Protein AF-A0A0H2TKP1-F1 (afdb_monomer)

Foldseek 3Di:
DDDDDDDDDDDDDPDPPPDDPFPQQLCVLLVHDLPDDLVRLVVSLVVLCVVLPCVVCVPPVPVSVVSNVSNVVSSVQCNDPVSSVVCVVCVCVSGVPPCPPDDDDDDDDDPDDLPPCDPVNVVVLVVLPDPPAACFCPCSHDQNSQQVVVVSVLVNLQVQCVVVVHDRDDAATCDGPPDDCVPGVVSNCVDPVPDDRPHDPVRVCPPPPVVD

Sequence (212 aa):
MGAEQSSSRSNGAAGKNAAAPRKTCYYEVMGLDRSATDDEIRKA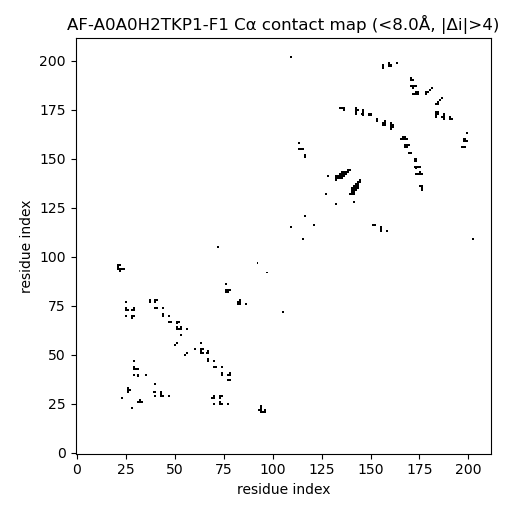YKRKALELHPDRNINDVENSTRKFAEVQTAYEILSDPQERAWYDSHREAILSGDDGGGGGGGGGGAPSNMNITTADEVYALMGRFSSAVRFDDSPNGFFATLDVFFGKLAAEETAACEWDALEPVSYPPFGSSTDDYDAVARPFYNAWSAFSTRKSFSWCDRYRLSDA

Solvent-accessible surface area (backbone atoms only — not comparable to full-atom values): 13352 Å² total; per-residue (Å²): 137,82,89,85,89,88,81,85,84,76,85,79,80,87,75,79,77,80,71,70,94,50,61,80,52,50,44,63,70,59,70,48,62,91,86,57,47,70,67,54,52,55,51,40,50,56,52,50,52,66,69,38,31,56,90,76,31,76,93,44,44,68,65,25,49,55,54,42,52,53,42,48,56,31,45,60,40,60,69,37,75,68,48,32,54,51,46,71,72,45,41,65,57,68,38,65,66,70,76,79,78,84,87,80,84,88,81,82,93,70,88,76,92,62,85,69,87,45,72,64,56,52,51,52,52,58,63,58,68,42,97,82,52,48,91,34,65,45,90,79,10,50,31,38,47,47,25,55,50,54,47,51,52,44,52,46,46,35,54,33,16,62,73,71,73,43,83,69,71,88,69,69,61,63,57,53,80,84,58,52,55,80,80,39,44,46,58,24,50,64,56,58,74,70,62,71,87,72,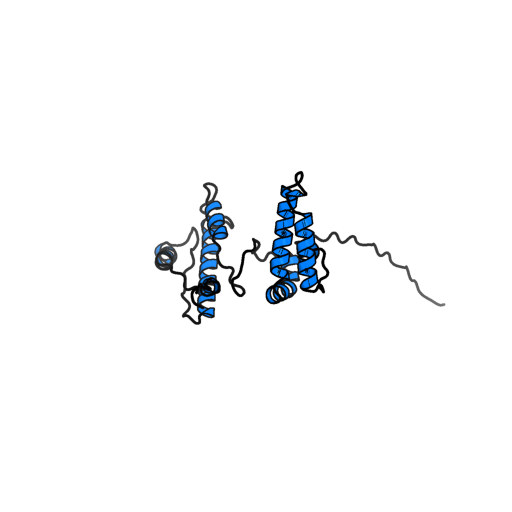60,78,65,64,76,72,56,78,73,60,72,86,84,112

InterPro domains:
  IPR001623 DnaJ domain [PF00226] (26-88)
  IPR001623 DnaJ domain [PR00625] (27-45)
  IPR001623 DnaJ domain [PR00625] (45-60)
  IPR001623 DnaJ domain [PR00625] (63-83)
  IPR001623 DnaJ domain [PR00625] (83-102)
  IPR001623 DnaJ domain [PS50076] (25-91)
  IPR001623 DnaJ domain [SM00271] (24-83)
  IPR001623 DnaJ domain [cd06257] (25-80)
  IPR018253 DnaJ domain, conserved site [PS00636] (68-87)
  IPR036869 Chaperone J-domain superfamily [G3DSA:1.10.287.110] (22-154)
  IPR036869 Chaperone J-domain superfamily [SSF46565] (23-107)
  IPR051964 Multifunctional chaperone and stress response protein [PTHR44029] (23-212)

Organism: Magnaporthiopsis poae (strain ATCC 64411 / 73-15) (NCBI:txid644358)

Nearest PDB structures (foldseek):
  2dn9-assembly1_A  TM=8.741E-01  e=2.258E-04  Homo sapiens
  2dmx-assembly1_A  TM=6.967E-01  e=1.915E-05  Homo sapiens
  2ej7-assembly1_A  TM=7.978E-01  e=1.321E-04 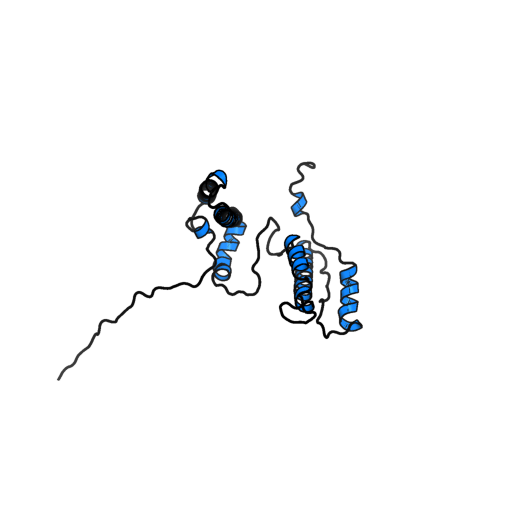 Homo sapiens
  2lgw-assembly1_A  TM=7.859E-01  e=6.963E-04  Homo sapiens
  6u3s-assembly1_A  TM=5.561E-01  e=1.470E-04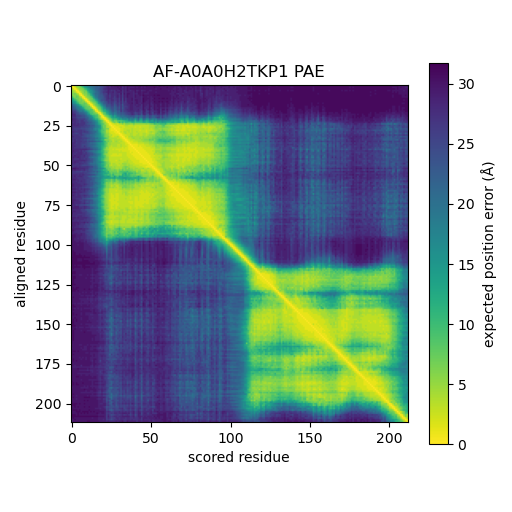  Homo sapiens

pLDDT: mean 70.57, std 17.05, range [29.73, 88.12]

Secondary structure (DSSP, 8-state):
-------PPPP----------PPPPHHHHHT--TT--HHHHHHHHHHHHHHS-TTT-TT-HHHHHHHHHHHHHHHHHHHSHHHHHHHHHHHHHHHHT---S---------SSS-----HHHHHHHHHH-STT--SSSSTTSHHHHHHHHHHHHHHHHHHHHHHTTPPPPPPPP---TTS-IIIIIHHHHHHHTT-------GGGGGG-GGG-

Radius of gyration: 25.39 Å; Cα contacts (8 Å, |Δi|>4): 156; chains: 1; bounding box: 83×54×83 Å

Structure (mmCIF, N/CA/C/O backbone):
data_AF-A0A0H2TKP1-F1
#
_entry.id   AF-A0A0H2TKP1-F1
#
loop_
_atom_site.group_PDB
_atom_site.id
_atom_site.type_symbol
_atom_site.label_atom_id
_atom_site.label_alt_id
_atom_site.label_comp_id
_atom_site.label_asym_id
_atom_site.label_entity_id
_atom_site.label_seq_id
_atom_site.pdbx_PDB_ins_code
_atom_site.Cartn_x
_atom_site.Cartn_y
_atom_site.Cartn_z
_atom_site.occupancy
_atom_site.B_iso_or_equiv
_atom_site.auth_seq_id
_atom_site.auth_comp_id
_atom_site.auth_asym_id
_atom_site.auth_atom_id
_atom_site.pdbx_PDB_model_num
ATOM 1 N N . MET A 1 1 ? 53.494 -26.112 54.913 1.00 38.50 1 MET A N 1
ATOM 2 C CA . MET A 1 1 ? 52.418 -27.084 54.616 1.00 38.50 1 MET A CA 1
ATOM 3 C C . MET A 1 1 ? 51.083 -26.346 54.698 1.00 38.50 1 MET A C 1
ATOM 5 O O . MET A 1 1 ? 50.906 -25.666 55.696 1.00 38.50 1 MET A O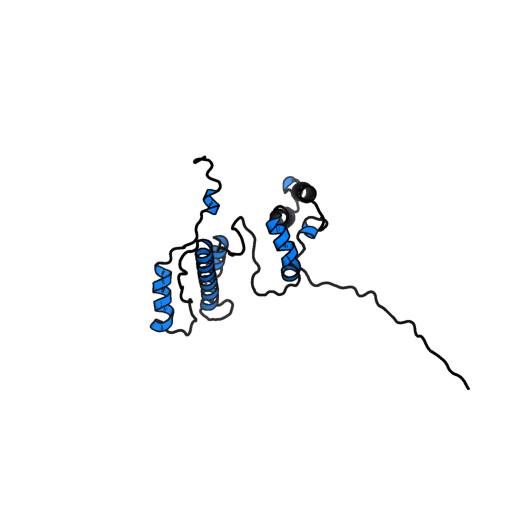 1
ATOM 9 N N . GLY A 1 2 ? 50.220 -26.472 53.672 1.00 39.72 2 GLY A N 1
ATOM 10 C CA . GLY A 1 2 ? 48.816 -25.988 53.587 1.00 39.72 2 GLY A CA 1
ATOM 11 C C . GLY A 1 2 ? 48.672 -24.489 53.260 1.00 39.72 2 GLY A C 1
ATOM 12 O O . GLY A 1 2 ? 49.096 -23.687 54.077 1.00 39.72 2 GLY A O 1
ATOM 13 N N . ALA A 1 3 ? 48.287 -24.011 52.061 1.00 40.91 3 ALA A N 1
ATOM 14 C CA . ALA A 1 3 ? 47.004 -24.154 51.333 1.00 40.91 3 ALA A CA 1
ATOM 15 C C . ALA A 1 3 ? 45.847 -23.522 52.168 1.00 40.91 3 ALA A C 1
ATOM 17 O O . ALA A 1 3 ? 45.739 -23.847 53.339 1.00 40.91 3 ALA A O 1
ATOM 18 N N . GLU A 1 4 ? 45.003 -22.572 51.730 1.00 35.59 4 GLU A N 1
ATOM 19 C CA . GLU A 1 4 ? 44.242 -22.468 50.477 1.00 35.59 4 GLU A CA 1
ATOM 20 C C . GLU A 1 4 ? 43.527 -21.090 50.307 1.00 35.59 4 GLU A C 1
ATOM 22 O O . GLU A 1 4 ? 43.113 -20.474 51.284 1.00 35.59 4 GLU A O 1
ATOM 27 N N . GLN A 1 5 ? 43.316 -20.708 49.035 1.00 39.16 5 GLN A N 1
ATOM 28 C CA . GLN A 1 5 ? 42.149 -20.019 48.433 1.00 39.16 5 GLN A CA 1
ATOM 29 C C . GLN A 1 5 ? 41.931 -18.483 48.521 1.00 39.16 5 GLN A C 1
ATOM 31 O O . GLN A 1 5 ? 41.657 -17.875 49.551 1.00 39.16 5 GLN A O 1
ATOM 36 N N . SER A 1 6 ? 41.962 -17.888 47.321 1.00 41.28 6 SER A N 1
ATOM 37 C CA . SER A 1 6 ? 41.548 -16.540 46.923 1.00 41.28 6 SER A CA 1
ATOM 38 C C . SER A 1 6 ? 40.034 -16.433 46.694 1.00 41.28 6 SER A C 1
ATOM 40 O O . SER A 1 6 ? 39.432 -17.352 46.152 1.00 41.28 6 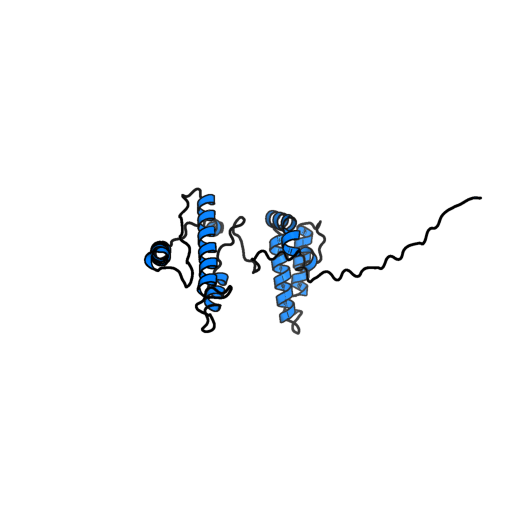SER A O 1
ATOM 42 N N . SER A 1 7 ? 39.450 -15.252 46.923 1.00 43.38 7 SER A N 1
ATOM 43 C CA . SER A 1 7 ? 38.305 -14.789 46.123 1.00 43.38 7 SER A CA 1
ATOM 44 C C . SER A 1 7 ? 38.233 -13.260 46.100 1.00 43.38 7 SER A C 1
ATOM 46 O O . SER A 1 7 ? 37.678 -12.615 46.991 1.00 43.38 7 SER A O 1
ATOM 48 N N . SER A 1 8 ? 38.809 -12.688 45.045 1.00 34.19 8 SER A N 1
ATOM 49 C CA . SER A 1 8 ? 38.541 -11.342 44.545 1.00 34.19 8 SER A CA 1
ATOM 50 C C . SER A 1 8 ? 37.058 -11.207 44.192 1.00 34.19 8 SER A C 1
ATOM 52 O O . SER A 1 8 ? 36.570 -11.917 43.311 1.00 34.19 8 SER A O 1
ATOM 54 N N . ARG A 1 9 ? 36.327 -10.300 44.848 1.00 32.81 9 ARG A N 1
ATOM 55 C CA . ARG A 1 9 ? 34.965 -9.947 44.429 1.00 32.81 9 ARG A CA 1
ATOM 56 C C . ARG A 1 9 ? 35.027 -9.001 43.236 1.00 32.81 9 ARG A C 1
ATOM 58 O O . ARG A 1 9 ? 35.614 -7.926 43.300 1.00 32.81 9 ARG A O 1
ATOM 65 N N . SER A 1 10 ? 34.445 -9.481 42.147 1.00 35.25 10 SER A N 1
ATOM 66 C CA . SER A 1 10 ? 34.398 -8.887 40.823 1.00 35.25 10 SER A CA 1
ATOM 67 C C . SER A 1 10 ? 33.617 -7.578 40.774 1.00 35.25 10 SER A C 1
ATOM 69 O O . SER A 1 10 ? 32.510 -7.457 41.298 1.00 35.25 10 SER A O 1
ATOM 71 N N . ASN A 1 11 ? 34.209 -6.651 40.032 1.00 34.56 11 ASN A N 1
ATOM 72 C CA . ASN A 1 11 ? 33.602 -5.510 39.371 1.00 34.56 11 ASN A CA 1
ATOM 73 C C . ASN A 1 11 ? 32.395 -5.941 38.506 1.00 34.56 11 ASN A C 1
ATOM 75 O O . ASN A 1 11 ? 32.447 -6.985 37.858 1.00 34.56 11 ASN A O 1
ATOM 79 N N . GLY A 1 12 ? 31.338 -5.131 38.459 1.00 29.73 12 GLY A N 1
ATOM 80 C CA . GLY A 1 12 ? 30.137 -5.406 37.666 1.00 29.73 12 GLY A CA 1
ATOM 81 C C . GLY A 1 12 ? 29.362 -4.125 37.403 1.00 29.73 12 GLY A C 1
ATOM 82 O O . GLY A 1 12 ? 28.375 -3.835 38.069 1.00 29.73 12 GLY A O 1
ATOM 83 N N . ALA A 1 13 ? 29.891 -3.331 36.477 1.00 34.75 13 ALA A N 1
ATOM 84 C CA . ALA A 1 13 ? 29.370 -2.051 36.035 1.00 34.75 13 ALA A CA 1
ATOM 85 C C . ALA A 1 13 ? 27.883 -2.118 35.649 1.00 34.75 13 ALA A C 1
ATOM 87 O O . ALA A 1 13 ? 27.463 -2.974 34.870 1.00 34.75 13 ALA A O 1
ATOM 88 N N . ALA A 1 14 ? 27.111 -1.148 36.145 1.00 35.16 14 ALA A N 1
ATOM 89 C CA . ALA A 1 14 ? 25.798 -0.798 35.627 1.00 35.16 14 ALA A CA 1
ATOM 90 C C . ALA A 1 14 ? 25.955 -0.307 34.177 1.00 35.16 14 ALA A C 1
ATOM 92 O O . ALA A 1 14 ? 26.187 0.874 33.907 1.00 35.16 14 ALA A O 1
ATOM 93 N N . GLY A 1 15 ? 25.890 -1.257 33.246 1.00 32.22 15 GLY A N 1
ATOM 94 C CA . GLY A 1 15 ? 25.833 -1.015 31.816 1.00 32.22 15 GLY A CA 1
ATOM 95 C C . GLY A 1 15 ? 24.538 -0.295 31.474 1.00 32.22 15 GLY A C 1
ATOM 96 O O . GLY A 1 15 ? 23.466 -0.892 31.424 1.00 32.22 15 GLY A O 1
ATOM 97 N N . LYS A 1 16 ? 24.663 1.00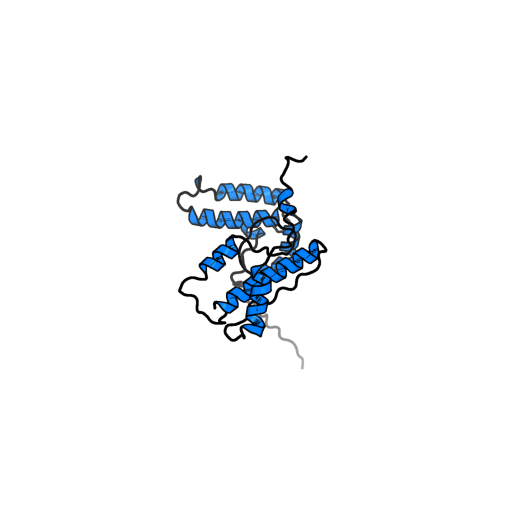9 31.239 1.00 38.94 16 LYS A N 1
ATOM 98 C CA . LYS A 1 16 ? 23.715 1.818 30.478 1.00 38.94 16 LYS A CA 1
ATOM 99 C C . LYS A 1 16 ? 23.539 1.158 29.108 1.00 38.94 16 LYS A C 1
ATOM 101 O O . LYS A 1 16 ? 24.350 1.382 28.215 1.00 38.94 16 LYS A O 1
ATOM 106 N N . ASN A 1 17 ? 22.500 0.347 28.936 1.00 35.72 17 ASN A N 1
ATOM 107 C CA . ASN A 1 17 ? 22.053 -0.041 27.605 1.00 35.72 17 ASN A CA 1
ATOM 108 C C . ASN A 1 17 ? 21.338 1.164 26.995 1.00 35.72 17 ASN A C 1
ATOM 110 O O . ASN A 1 17 ? 20.131 1.337 27.139 1.00 35.72 17 ASN A O 1
ATOM 114 N N . ALA A 1 18 ? 22.122 2.014 26.334 1.00 40.78 18 ALA A N 1
ATOM 115 C CA . ALA A 1 18 ? 21.629 2.850 25.255 1.00 40.78 18 ALA A CA 1
ATOM 116 C C . ALA A 1 18 ? 21.149 1.901 24.148 1.00 40.78 18 ALA A C 1
ATOM 118 O O . ALA A 1 18 ? 21.921 1.476 23.291 1.00 40.78 18 ALA A O 1
ATOM 119 N N . ALA A 1 19 ? 19.887 1.481 24.237 1.00 38.31 19 ALA A N 1
ATOM 120 C CA . ALA A 1 19 ? 19.228 0.795 23.146 1.00 38.31 19 ALA A CA 1
ATOM 121 C C . ALA A 1 19 ? 19.133 1.785 21.979 1.00 38.31 19 ALA A C 1
ATOM 123 O O . ALA A 1 19 ? 18.705 2.925 22.163 1.00 38.31 19 ALA A O 1
ATOM 124 N N . ALA A 1 20 ? 19.577 1.342 20.802 1.00 42.28 20 ALA A N 1
ATOM 125 C CA . ALA A 1 20 ? 19.349 1.982 19.509 1.00 42.28 20 ALA A CA 1
ATOM 126 C C . ALA A 1 20 ? 17.900 2.501 19.387 1.00 42.28 20 ALA A C 1
ATOM 128 O O . ALA A 1 20 ? 17.038 1.982 20.101 1.00 42.28 20 ALA A O 1
ATOM 129 N N . PRO A 1 21 ? 17.593 3.479 18.510 1.00 41.69 21 PRO A N 1
ATOM 130 C CA . PRO A 1 21 ? 16.222 3.942 18.299 1.00 41.69 21 PRO A CA 1
ATOM 131 C C . PRO A 1 21 ? 15.368 2.792 17.747 1.00 41.69 21 PRO A C 1
ATOM 133 O O . PRO A 1 21 ? 15.218 2.615 16.542 1.00 41.69 21 PRO A O 1
ATOM 136 N N . ARG A 1 22 ? 14.845 1.964 18.649 1.00 53.09 22 ARG A N 1
ATOM 137 C CA . ARG A 1 22 ? 13.837 0.958 18.359 1.00 53.09 22 ARG A CA 1
ATOM 138 C C . ARG A 1 22 ? 12.574 1.737 18.041 1.00 53.09 22 ARG A C 1
ATOM 140 O O . ARG A 1 22 ? 12.235 2.668 18.773 1.00 53.09 22 ARG A O 1
ATOM 147 N N . LYS A 1 23 ? 11.917 1.393 16.933 1.00 59.94 23 LYS A N 1
ATOM 148 C CA . LYS A 1 23 ? 10.597 1.939 16.589 1.00 59.94 23 LYS A CA 1
ATOM 149 C C . LYS A 1 23 ? 9.716 1.840 17.846 1.00 59.94 23 LYS A C 1
ATOM 151 O O . LYS A 1 23 ? 9.702 0.798 18.484 1.00 59.94 23 LYS A O 1
ATOM 156 N N . THR A 1 24 ? 9.080 2.923 18.278 1.00 67.69 24 THR A N 1
ATOM 157 C CA . THR A 1 24 ? 8.357 2.951 19.563 1.00 67.69 24 THR A CA 1
ATOM 158 C C . THR A 1 24 ? 7.253 1.888 19.573 1.00 67.69 24 THR A C 1
ATOM 160 O O . THR A 1 24 ? 6.510 1.777 18.597 1.00 67.69 24 THR A O 1
ATOM 163 N N . CYS A 1 25 ? 7.124 1.091 20.641 1.00 79.94 25 CYS A N 1
ATOM 164 C CA . CYS A 1 25 ? 6.068 0.072 20.704 1.00 79.94 25 CYS A CA 1
ATOM 165 C C . CYS A 1 25 ? 4.681 0.745 20.751 1.00 79.94 25 CYS A C 1
ATOM 167 O O . CYS A 1 25 ? 4.515 1.737 21.459 1.00 79.94 25 CYS A O 1
ATOM 169 N N . TYR A 1 26 ? 3.648 0.188 20.108 1.00 83.06 26 TYR A N 1
ATOM 170 C CA . TYR A 1 26 ? 2.298 0.785 20.125 1.00 83.06 26 TYR A CA 1
ATOM 171 C C . TYR A 1 26 ? 1.701 0.878 21.539 1.00 83.06 26 TYR A C 1
ATOM 173 O O . TYR A 1 26 ? 1.055 1.869 21.882 1.00 83.06 26 TYR A O 1
ATOM 181 N N . TYR A 1 27 ? 2.005 -0.094 22.403 1.00 84.19 27 TYR A N 1
ATOM 182 C CA . TYR A 1 27 ? 1.652 -0.039 23.825 1.00 84.19 27 TYR A CA 1
ATOM 183 C C . TYR A 1 27 ? 2.356 1.114 24.562 1.00 84.19 27 TYR A C 1
ATOM 185 O O . TYR A 1 27 ? 1.749 1.766 25.407 1.00 84.19 27 TYR A O 1
ATOM 193 N N . GLU A 1 28 ? 3.607 1.427 24.208 1.00 84.06 28 GLU A N 1
ATOM 194 C CA . GLU A 1 28 ? 4.359 2.547 24.794 1.00 84.06 28 GLU A CA 1
ATOM 195 C C . GLU A 1 28 ? 3.818 3.898 24.311 1.00 84.06 28 GLU A C 1
ATOM 197 O O . GLU A 1 28 ? 3.673 4.817 25.116 1.00 84.06 28 GLU A O 1
ATOM 202 N N . VAL A 1 29 ? 3.435 4.000 23.031 1.00 85.12 29 VAL A N 1
ATOM 203 C CA . VAL A 1 29 ? 2.780 5.193 22.460 1.00 85.12 29 VAL A CA 1
ATOM 204 C C . VAL A 1 29 ? 1.461 5.491 23.185 1.00 85.12 29 VAL A C 1
ATOM 206 O O . VAL A 1 29 ? 1.181 6.642 23.531 1.00 85.12 29 VAL A O 1
ATOM 209 N N . MET A 1 30 ? 0.668 4.456 23.483 1.00 83.00 30 MET A N 1
ATOM 210 C CA . MET A 1 30 ? -0.576 4.606 24.248 1.00 83.00 30 MET A CA 1
ATOM 211 C C . MET A 1 30 ? -0.376 4.694 25.770 1.00 83.00 30 MET A C 1
ATOM 213 O O . MET A 1 30 ? -1.296 5.106 26.483 1.00 83.00 30 MET A O 1
ATOM 217 N N . GLY A 1 31 ? 0.817 4.376 26.279 1.00 81.75 31 GLY A N 1
ATOM 218 C CA . GLY A 1 31 ? 1.120 4.349 27.711 1.00 81.75 31 GLY A CA 1
ATOM 219 C C . GLY A 1 31 ? 0.362 3.250 28.461 1.00 81.75 31 GLY A C 1
ATOM 220 O O . GLY A 1 31 ? -0.129 3.488 29.566 1.00 81.75 31 GLY A O 1
ATOM 221 N N . LEU A 1 32 ? 0.216 2.084 27.834 1.00 85.25 32 LEU A N 1
ATOM 222 C CA . LEU A 1 32 ? -0.494 0.920 28.354 1.00 85.25 32 LEU A CA 1
ATOM 223 C C . LEU A 1 32 ? 0.449 -0.262 28.561 1.00 85.25 32 LEU A C 1
ATOM 225 O O . LEU A 1 32 ? 1.486 -0.375 27.909 1.00 85.25 32 LEU A O 1
ATOM 229 N N . ASP A 1 33 ? 0.055 -1.159 29.462 1.00 83.38 33 ASP A N 1
ATOM 230 C CA . ASP A 1 33 ? 0.716 -2.451 29.602 1.00 83.38 33 ASP A CA 1
ATOM 231 C C . ASP A 1 33 ? 0.275 -3.409 28.483 1.00 83.38 33 ASP A C 1
ATOM 233 O O . ASP A 1 33 ? -0.805 -3.275 27.908 1.00 83.38 33 ASP A O 1
ATOM 237 N N . ARG A 1 34 ? 1.102 -4.411 28.184 1.00 77.62 34 ARG A N 1
ATOM 238 C CA . ARG A 1 34 ? 0.813 -5.433 27.163 1.00 77.62 34 ARG A CA 1
ATOM 239 C C . ARG A 1 34 ? -0.407 -6.278 27.517 1.00 77.62 34 ARG A C 1
ATOM 241 O O . ARG A 1 34 ? -1.090 -6.778 26.630 1.00 77.62 34 ARG A O 1
ATOM 248 N N . SER A 1 35 ? -0.676 -6.422 28.812 1.00 79.62 35 SER A N 1
ATOM 249 C CA . SER A 1 35 ? -1.848 -7.117 29.345 1.00 79.62 35 SER A CA 1
ATOM 250 C C . SER A 1 35 ? -3.121 -6.262 29.358 1.00 79.62 35 SER A C 1
ATOM 252 O O . SER A 1 35 ? -4.149 -6.731 29.840 1.00 79.62 35 SER A O 1
ATOM 254 N N . ALA A 1 36 ? -3.080 -5.033 28.821 1.00 83.31 36 ALA A N 1
ATOM 255 C CA . ALA A 1 36 ? -4.232 -4.141 28.813 1.00 83.31 36 ALA A CA 1
ATOM 256 C C . ALA A 1 36 ? -5.429 -4.758 28.079 1.00 83.31 36 ALA A C 1
ATOM 258 O O . ALA A 1 36 ? -5.306 -5.353 27.003 1.00 83.31 36 ALA A O 1
ATOM 259 N N . THR A 1 37 ? -6.599 -4.587 28.674 1.00 86.81 37 THR A N 1
ATOM 260 C CA . THR A 1 37 ? -7.885 -5.010 28.113 1.00 86.81 37 THR A CA 1
ATOM 261 C C . THR A 1 37 ? -8.363 -4.039 27.029 1.00 86.81 37 THR A C 1
ATOM 263 O O . THR A 1 37 ? -7.947 -2.878 26.988 1.00 86.81 37 THR A O 1
ATOM 266 N N . ASP A 1 38 ? -9.273 -4.476 26.156 1.00 83.62 38 ASP A N 1
ATOM 267 C CA . ASP A 1 38 ? -9.808 -3.634 25.072 1.00 83.62 38 ASP A CA 1
ATOM 268 C C . ASP A 1 38 ? -10.486 -2.354 25.595 1.00 83.62 38 ASP A C 1
ATOM 270 O O . ASP A 1 38 ? -10.406 -1.282 24.986 1.00 83.62 38 ASP A O 1
ATOM 274 N N . ASP A 1 39 ? -11.111 -2.432 26.773 1.00 84.50 39 ASP A N 1
ATOM 275 C CA . ASP A 1 39 ? -11.711 -1.275 27.436 1.00 84.50 39 ASP A CA 1
ATOM 276 C C . ASP A 1 39 ? -10.663 -0.272 27.935 1.00 84.50 39 ASP A C 1
ATOM 278 O O . ASP A 1 39 ? -10.872 0.943 27.843 1.00 84.50 39 ASP A O 1
ATOM 282 N N . GLU A 1 40 ? -9.513 -0.749 28.416 1.00 86.31 40 GLU A N 1
ATOM 283 C CA . GLU A 1 40 ? -8.390 0.104 28.812 1.00 86.31 40 GLU A CA 1
ATOM 284 C C . GLU A 1 40 ? -7.739 0.773 27.600 1.00 86.31 40 GLU A C 1
ATOM 286 O O . GLU A 1 40 ? -7.444 1.970 27.658 1.00 86.31 40 GLU A O 1
ATOM 291 N N . ILE A 1 41 ? -7.614 0.048 26.485 1.00 87.25 41 ILE A N 1
ATOM 292 C CA . ILE A 1 41 ? -7.135 0.573 25.200 1.00 87.25 41 ILE A CA 1
ATOM 293 C C . ILE A 1 41 ? -8.039 1.707 24.712 1.00 87.25 41 ILE A C 1
ATOM 295 O O . ILE A 1 41 ? -7.583 2.830 24.470 1.00 87.25 41 ILE A O 1
ATOM 299 N N . ARG A 1 42 ? -9.354 1.473 24.682 1.00 86.19 42 ARG A N 1
ATOM 300 C CA . ARG A 1 42 ? -10.343 2.486 24.291 1.00 86.19 42 ARG A CA 1
ATOM 301 C C . ARG A 1 42 ? -10.323 3.705 25.216 1.00 86.19 42 ARG A C 1
ATOM 303 O O . ARG A 1 42 ? -10.473 4.843 24.762 1.00 86.19 42 ARG A O 1
ATOM 310 N N . LYS A 1 43 ? -10.155 3.496 26.524 1.00 88.00 43 LYS A N 1
ATOM 311 C CA . LYS A 1 43 ? -10.099 4.583 27.512 1.00 88.00 43 LYS A CA 1
ATOM 312 C C . LYS A 1 43 ? -8.818 5.409 27.380 1.00 88.00 43 LYS A C 1
ATOM 314 O O . LYS A 1 43 ? -8.878 6.637 27.486 1.00 88.00 43 LYS A O 1
ATOM 319 N N . ALA A 1 44 ? -7.682 4.767 27.121 1.00 87.94 44 ALA A N 1
ATOM 320 C CA . ALA A 1 44 ? -6.412 5.446 26.895 1.00 87.94 44 ALA A CA 1
ATOM 321 C C . ALA A 1 44 ? -6.439 6.290 25.620 1.00 87.94 44 ALA A C 1
ATOM 323 O O . ALA A 1 44 ? -6.036 7.453 25.673 1.00 87.94 44 ALA A O 1
ATOM 324 N N . TYR A 1 45 ? -6.997 5.755 24.529 1.00 88.12 45 TYR A N 1
ATOM 325 C CA . TYR A 1 45 ? -7.173 6.491 23.278 1.00 88.12 45 TYR A CA 1
ATOM 326 C C . TYR A 1 45 ? -7.988 7.772 23.488 1.00 88.12 45 TYR A C 1
ATOM 328 O O . TYR A 1 45 ? -7.528 8.861 23.151 1.00 88.12 45 TYR A O 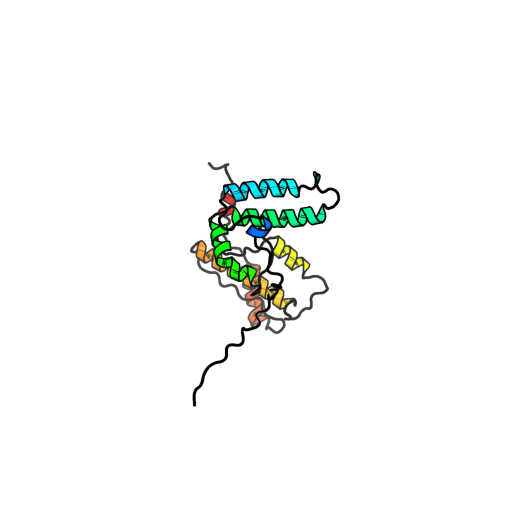1
ATOM 336 N N . LYS A 1 46 ? -9.148 7.681 24.156 1.00 86.94 46 LYS A N 1
ATOM 337 C CA . LYS A 1 46 ? -9.982 8.859 24.463 1.00 86.94 46 LYS A CA 1
ATOM 338 C C . LYS A 1 46 ? -9.230 9.916 25.275 1.00 86.94 46 LYS A C 1
ATOM 340 O O . LYS A 1 46 ? -9.351 11.106 25.001 1.00 86.94 46 LYS A O 1
ATOM 345 N N . ARG A 1 47 ? -8.434 9.495 26.263 1.00 87.25 47 ARG A N 1
ATOM 346 C CA . ARG A 1 47 ? -7.607 10.409 27.063 1.00 87.25 47 ARG A CA 1
ATOM 347 C C . ARG A 1 47 ? -6.534 11.089 26.209 1.00 87.25 47 ARG A C 1
ATOM 349 O O . ARG A 1 47 ? -6.386 12.304 26.290 1.00 87.25 47 ARG A O 1
ATOM 356 N N . LYS A 1 48 ? -5.827 10.329 25.369 1.00 86.44 48 LYS A N 1
ATOM 357 C CA . LYS A 1 48 ? -4.772 10.850 24.491 1.00 86.44 48 LYS A CA 1
ATOM 358 C C . LYS A 1 48 ? -5.308 11.776 23.403 1.00 86.44 48 LYS A C 1
ATOM 360 O O . LYS A 1 48 ? -4.702 12.810 23.148 1.00 86.44 48 LYS A O 1
ATOM 365 N N . ALA A 1 49 ? -6.471 11.467 22.839 1.00 83.19 49 ALA A N 1
ATOM 366 C CA . ALA A 1 49 ? -7.145 12.322 21.870 1.00 83.19 49 ALA A CA 1
ATOM 367 C C . ALA A 1 49 ? -7.494 13.698 22.462 1.00 83.19 49 ALA A C 1
ATOM 369 O O . ALA A 1 49 ? -7.262 14.720 21.827 1.00 83.19 49 ALA A O 1
ATOM 370 N N . LEU A 1 50 ? -7.976 13.739 23.710 1.00 83.50 50 LEU A N 1
ATOM 371 C CA . LEU A 1 50 ? -8.253 14.995 24.420 1.00 83.50 50 LEU A CA 1
ATOM 372 C C . LEU A 1 50 ? -6.976 15.750 24.824 1.00 83.50 50 LEU A C 1
ATOM 374 O O . LEU A 1 50 ? -6.987 16.977 24.913 1.00 83.50 50 LEU A O 1
ATOM 378 N N . GLU A 1 51 ? -5.881 15.035 25.094 1.00 82.75 51 GLU A N 1
ATOM 379 C CA . GLU A 1 51 ? -4.576 15.636 25.396 1.00 82.75 51 GLU A CA 1
ATOM 380 C C . GLU A 1 51 ? -3.931 16.291 24.174 1.00 82.75 51 GLU A C 1
ATOM 382 O O . GLU A 1 51 ? -3.316 17.348 24.311 1.00 82.75 51 GLU A O 1
ATOM 387 N N . LEU A 1 52 ? -4.081 15.670 23.003 1.00 82.81 52 LEU A N 1
ATOM 388 C CA . LEU A 1 52 ? -3.435 16.064 21.751 1.00 82.81 52 LEU A CA 1
ATOM 389 C C . LEU A 1 52 ? -4.352 16.875 20.821 1.00 82.81 52 LEU A C 1
ATOM 391 O O . LEU A 1 52 ? -3.950 17.204 19.709 1.00 82.81 52 LEU A O 1
ATOM 395 N N . HIS A 1 53 ? -5.559 17.230 21.267 1.00 78.06 53 HIS A N 1
ATOM 396 C CA . HIS A 1 53 ? -6.506 17.995 20.462 1.00 78.06 53 HIS A CA 1
ATOM 397 C C . HIS A 1 53 ? -5.940 19.387 20.100 1.00 78.06 53 HIS A C 1
ATOM 399 O O . HIS A 1 53 ? -5.423 20.080 20.987 1.00 78.06 53 HIS A O 1
ATOM 405 N N . PRO A 1 54 ? -6.063 19.844 18.836 1.00 74.56 54 PRO A N 1
ATOM 406 C CA . PRO A 1 54 ? -5.493 21.117 18.381 1.00 74.56 54 PRO A CA 1
ATOM 407 C C . PRO A 1 54 ? -6.042 22.334 19.140 1.00 74.56 54 PRO A C 1
ATOM 409 O O . PRO A 1 54 ? -5.316 23.302 19.341 1.00 74.56 54 PRO A O 1
ATOM 412 N N . ASP A 1 55 ? -7.277 22.250 19.648 1.00 76.69 55 ASP A N 1
ATOM 413 C CA . ASP A 1 55 ? -7.897 23.291 20.491 1.00 76.69 55 ASP A CA 1
ATOM 414 C C . ASP A 1 55 ? -7.132 23.538 21.804 1.00 76.69 55 ASP A C 1
ATOM 416 O O . ASP A 1 55 ? -7.102 24.652 22.317 1.00 76.69 55 ASP A O 1
ATOM 420 N N . ARG A 1 56 ? -6.458 22.511 22.344 1.00 75.75 56 ARG A N 1
ATOM 421 C CA . ARG A 1 56 ? -5.706 22.607 23.605 1.00 75.75 56 ARG A CA 1
ATOM 422 C C . ARG A 1 56 ? -4.220 22.904 23.400 1.00 75.75 56 ARG A C 1
ATOM 424 O O . ARG A 1 56 ? -3.569 23.375 24.328 1.00 75.75 56 ARG A O 1
ATOM 431 N N . ASN A 1 57 ? -3.699 22.664 22.194 1.00 76.06 57 ASN A N 1
ATOM 432 C CA . ASN A 1 57 ? -2.285 22.815 21.835 1.00 76.06 57 ASN A CA 1
ATOM 433 C C . ASN A 1 57 ? -2.086 23.815 20.685 1.00 76.06 57 ASN A C 1
ATOM 435 O O . ASN A 1 57 ? -1.369 23.544 19.726 1.00 76.06 57 ASN A O 1
ATOM 439 N N . ILE A 1 58 ? -2.692 24.999 20.804 1.00 70.00 58 ILE A N 1
ATOM 440 C CA . ILE A 1 58 ? -2.651 26.068 19.788 1.00 70.00 58 ILE A CA 1
ATOM 441 C C . ILE A 1 58 ? -1.211 26.515 19.459 1.00 70.00 58 ILE A C 1
ATOM 443 O O . ILE A 1 58 ? -0.928 26.921 18.336 1.00 70.00 58 ILE A O 1
ATOM 447 N N . ASN A 1 59 ? -0.282 26.398 20.413 1.00 74.62 59 ASN A N 1
ATOM 448 C CA . ASN A 1 59 ? 1.121 26.794 20.235 1.00 74.62 59 ASN A CA 1
ATOM 449 C C . ASN A 1 59 ? 2.021 25.674 19.680 1.00 74.62 59 ASN A C 1
ATOM 451 O O . ASN A 1 59 ? 3.173 25.940 19.355 1.00 74.62 59 ASN A O 1
ATOM 455 N N . ASP A 1 60 ? 1.530 24.430 19.611 1.00 75.06 60 ASP A N 1
ATOM 456 C CA . ASP A 1 60 ? 2.319 23.256 19.207 1.00 75.06 60 ASP A CA 1
ATOM 457 C C . ASP A 1 60 ? 1.463 22.252 18.412 1.00 75.06 60 ASP A C 1
ATOM 459 O O . ASP A 1 60 ? 1.384 21.052 18.704 1.00 75.06 60 ASP A O 1
ATOM 463 N N . VAL A 1 61 ? 0.756 22.782 17.410 1.00 76.25 61 VAL A N 1
ATOM 464 C CA . VAL A 1 61 ? -0.191 22.032 16.571 1.00 76.25 61 VAL A CA 1
ATOM 465 C C . VAL A 1 61 ? 0.523 20.938 15.775 1.00 76.25 61 VAL A C 1
ATOM 467 O O . VAL A 1 61 ? -0.002 19.835 15.636 1.00 76.25 61 VAL A O 1
ATOM 470 N N . GLU A 1 62 ? 1.741 21.199 15.299 1.00 78.19 62 GLU A N 1
ATOM 471 C CA . GLU A 1 62 ? 2.503 20.267 14.461 1.00 78.19 62 GLU A CA 1
ATOM 472 C C . GLU A 1 62 ? 2.941 19.015 15.239 1.00 78.19 62 GLU A C 1
ATOM 474 O O . GLU A 1 62 ? 2.659 17.889 14.818 1.00 78.19 62 GLU A O 1
ATOM 479 N N . ASN A 1 63 ? 3.540 19.174 16.427 1.00 79.00 63 ASN A N 1
ATOM 480 C CA . ASN A 1 63 ? 3.898 18.019 17.255 1.00 79.00 63 ASN A CA 1
ATOM 481 C C . ASN A 1 63 ? 2.667 17.286 17.791 1.00 79.00 63 ASN A C 1
ATOM 483 O O . ASN A 1 63 ? 2.708 16.061 17.922 1.00 79.00 63 ASN A O 1
ATOM 487 N N . SER A 1 64 ? 1.587 18.009 18.094 1.00 77.00 64 SER A N 1
ATOM 488 C CA . SER A 1 64 ? 0.331 17.402 18.543 1.00 77.00 64 SER A CA 1
ATOM 489 C C . SER A 1 64 ? -0.289 16.538 17.450 1.00 77.00 64 SER A C 1
ATOM 491 O O . SER A 1 64 ? -0.657 15.401 17.722 1.00 77.00 64 SER A O 1
ATOM 493 N N . THR A 1 65 ? -0.305 17.027 16.208 1.00 79.06 65 THR A N 1
ATOM 494 C CA . THR A 1 65 ? -0.804 16.289 15.037 1.00 79.06 65 THR A CA 1
ATOM 495 C C . THR A 1 65 ? 0.028 15.036 14.777 1.00 79.06 65 THR A C 1
ATOM 497 O O . THR A 1 65 ? -0.532 13.955 14.616 1.00 79.06 65 THR A O 1
ATOM 500 N N . ARG A 1 66 ? 1.364 15.141 14.818 1.00 80.62 66 ARG A N 1
ATOM 501 C CA . ARG A 1 66 ? 2.251 13.980 14.640 1.00 80.62 66 ARG A CA 1
ATOM 502 C C . ARG A 1 66 ? 2.024 12.909 15.710 1.00 80.62 66 ARG A C 1
ATOM 504 O O . ARG A 1 66 ? 1.833 11.744 15.383 1.00 80.62 66 ARG A O 1
ATOM 511 N N . LYS A 1 67 ? 1.981 13.303 16.987 1.00 81.38 67 LYS A N 1
ATOM 512 C CA . LYS A 1 67 ? 1.709 12.372 18.097 1.00 81.38 67 LYS A CA 1
ATOM 513 C C . LYS A 1 67 ? 0.299 11.790 18.026 1.00 81.38 67 LYS A C 1
ATOM 515 O O . LYS A 1 67 ? 0.093 10.645 18.408 1.00 81.38 67 LYS A O 1
ATOM 520 N N . PHE A 1 68 ? -0.673 12.572 17.563 1.00 82.62 68 PHE A N 1
ATOM 521 C CA . PHE A 1 68 ? -2.044 12.109 17.397 1.00 82.62 68 PHE A CA 1
ATOM 522 C C . PHE A 1 68 ? -2.133 11.038 16.309 1.00 82.62 68 PHE A C 1
ATOM 524 O O . PHE A 1 68 ? -2.757 10.008 16.543 1.00 82.62 68 PHE A O 1
ATOM 531 N N . ALA A 1 69 ? -1.441 11.231 15.183 1.00 82.25 69 ALA A N 1
ATOM 532 C CA . ALA A 1 69 ? -1.336 10.222 14.134 1.00 82.25 69 ALA A CA 1
ATOM 533 C C . ALA A 1 69 ? -0.710 8.917 14.662 1.00 82.25 69 ALA A C 1
ATOM 535 O O . ALA A 1 69 ? -1.265 7.844 14.449 1.00 82.25 69 ALA A O 1
ATOM 536 N N . GLU A 1 70 ? 0.378 9.001 15.438 1.00 83.19 70 GLU A N 1
ATOM 537 C CA . GLU A 1 70 ? 1.007 7.823 16.063 1.00 83.19 70 GLU A CA 1
ATOM 538 C C . GLU A 1 70 ? 0.052 7.085 17.021 1.00 83.19 70 GLU A C 1
ATOM 540 O O . GLU A 1 70 ? -0.041 5.857 16.993 1.00 83.19 70 GLU A O 1
ATOM 545 N N . VAL A 1 71 ? -0.686 7.826 17.856 1.00 86.00 71 VAL A N 1
ATOM 546 C CA . VAL A 1 71 ? -1.692 7.264 18.774 1.00 86.00 71 VAL A CA 1
ATOM 547 C C . VAL A 1 71 ? -2.858 6.634 18.014 1.00 86.00 71 VAL A C 1
ATOM 549 O O . VAL A 1 71 ? -3.385 5.612 18.452 1.00 86.00 71 VAL A O 1
ATOM 552 N N . GLN A 1 72 ? -3.267 7.222 16.892 1.00 84.19 72 GLN A N 1
ATOM 553 C CA . GLN A 1 72 ? -4.343 6.694 16.065 1.00 84.19 72 GLN A CA 1
ATOM 554 C C . GLN A 1 72 ? -3.947 5.359 15.431 1.00 84.19 72 GLN A C 1
ATOM 556 O O . GLN A 1 72 ? -4.676 4.385 15.592 1.00 84.19 72 GLN A O 1
ATOM 561 N N . THR A 1 73 ? -2.766 5.278 14.812 1.00 83.38 73 THR A N 1
ATOM 562 C CA . THR A 1 73 ? -2.245 4.021 14.252 1.00 83.38 73 THR A CA 1
ATOM 563 C C . THR A 1 73 ? -2.094 2.945 15.329 1.00 83.38 73 THR A C 1
ATOM 565 O O . THR A 1 73 ? -2.461 1.794 15.113 1.00 83.38 73 THR A O 1
ATOM 568 N N . ALA A 1 74 ? -1.604 3.315 16.518 1.00 85.62 74 ALA A N 1
ATOM 569 C CA . ALA A 1 74 ? -1.513 2.388 17.644 1.00 85.62 74 ALA A CA 1
ATOM 570 C C . ALA A 1 74 ? -2.891 1.853 18.067 1.00 85.62 74 ALA A C 1
ATOM 572 O O . ALA A 1 74 ? -3.015 0.678 18.404 1.00 85.62 74 ALA A O 1
ATOM 573 N N . TYR A 1 75 ? -3.918 2.708 18.072 1.00 85.00 75 TYR A N 1
ATOM 574 C CA . TYR A 1 75 ? -5.277 2.317 18.432 1.00 85.00 75 TYR A CA 1
ATOM 575 C C . TYR A 1 75 ? -5.908 1.387 17.401 1.00 85.00 75 TYR A C 1
ATOM 577 O O . TYR A 1 75 ? -6.493 0.393 17.808 1.00 85.00 75 TYR A O 1
ATOM 585 N N . GLU A 1 76 ? -5.761 1.670 16.106 1.00 83.94 76 GLU A N 1
ATOM 586 C CA . GLU A 1 76 ? -6.298 0.827 15.029 1.00 83.94 76 GLU A CA 1
ATOM 587 C C . GLU A 1 76 ? -5.826 -0.626 15.201 1.00 83.94 76 GLU A C 1
ATOM 589 O O . GLU A 1 76 ? -6.653 -1.511 15.420 1.00 83.94 76 GLU A O 1
ATOM 594 N N . ILE A 1 77 ? -4.509 -0.819 15.315 1.00 83.69 77 ILE A N 1
ATOM 595 C CA . ILE A 1 77 ? -3.872 -2.141 15.427 1.00 83.69 77 ILE A CA 1
ATOM 596 C C . ILE A 1 77 ? -4.203 -2.844 16.750 1.00 83.69 77 ILE A C 1
ATOM 598 O O . ILE A 1 77 ? -4.385 -4.058 16.790 1.00 83.69 77 ILE A O 1
ATOM 602 N N . LEU A 1 78 ? -4.249 -2.107 17.865 1.00 84.50 78 LEU A N 1
ATOM 603 C CA . LEU A 1 78 ? -4.499 -2.704 19.183 1.00 84.50 78 LEU A CA 1
ATOM 604 C C . LEU A 1 78 ? -5.988 -2.900 19.493 1.00 84.50 78 LEU A C 1
ATOM 606 O O . LEU A 1 78 ? -6.305 -3.607 20.447 1.00 84.50 78 LEU A O 1
ATOM 610 N N . SER A 1 79 ? -6.891 -2.272 18.734 1.00 83.06 79 SER A N 1
ATOM 611 C CA . SER A 1 79 ? -8.339 -2.383 18.938 1.00 83.06 79 SER A CA 1
ATOM 612 C C . SER A 1 79 ? -8.952 -3.643 18.331 1.00 83.06 79 SER A C 1
ATOM 614 O O . SER A 1 79 ? -9.990 -4.095 18.820 1.00 83.06 79 SER A O 1
ATOM 616 N N . ASP A 1 80 ? -8.327 -4.205 17.293 1.00 81.38 80 ASP A N 1
ATOM 617 C CA . ASP A 1 80 ? -8.759 -5.448 16.663 1.00 81.38 80 ASP A CA 1
ATOM 618 C C . ASP A 1 80 ? -7.982 -6.643 17.258 1.00 81.38 80 ASP A C 1
ATOM 620 O O . ASP A 1 80 ? -6.748 -6.665 17.212 1.00 81.38 80 ASP A O 1
ATOM 624 N N . PRO A 1 81 ? -8.663 -7.666 17.812 1.00 77.94 81 PRO A N 1
ATOM 625 C CA . PRO A 1 81 ? -8.004 -8.844 18.375 1.00 77.94 81 PRO A CA 1
ATOM 626 C C . PRO A 1 81 ? -7.097 -9.601 17.392 1.00 77.94 81 PRO A C 1
ATOM 628 O O . PRO A 1 81 ? -6.086 -10.172 17.808 1.00 77.94 81 PRO A O 1
ATOM 631 N N . GLN A 1 82 ? -7.444 -9.626 16.102 1.00 76.00 82 GLN A N 1
ATOM 632 C CA . GLN A 1 82 ? -6.665 -10.286 15.057 1.00 76.00 82 GLN A CA 1
ATOM 633 C C . GLN A 1 82 ? -5.399 -9.486 14.732 1.00 76.00 82 GLN A C 1
ATOM 635 O O . GLN A 1 82 ? -4.310 -10.064 14.671 1.00 76.00 82 GLN A O 1
ATOM 640 N N . GLU A 1 83 ? -5.516 -8.165 14.584 1.00 78.88 83 GLU A N 1
ATOM 641 C CA . GLU A 1 83 ? -4.357 -7.295 14.339 1.00 78.88 83 GLU A CA 1
ATOM 642 C C . GLU A 1 83 ? -3.424 -7.239 15.551 1.00 78.88 83 GLU A C 1
ATOM 644 O O . GLU A 1 83 ? -2.202 -7.307 15.397 1.00 78.88 83 GLU A O 1
ATOM 649 N N . ARG A 1 84 ? -3.979 -7.236 16.767 1.00 82.00 84 ARG A N 1
ATOM 650 C CA . ARG A 1 84 ? -3.209 -7.307 18.012 1.00 82.00 84 ARG A CA 1
ATOM 651 C C . ARG A 1 84 ? -2.392 -8.593 18.105 1.00 82.00 84 ARG A C 1
ATOM 653 O O . ARG A 1 84 ? -1.209 -8.539 18.432 1.00 82.00 84 ARG A O 1
ATOM 660 N N . ALA A 1 85 ? -2.986 -9.741 17.779 1.00 78.81 85 ALA A N 1
ATOM 661 C CA . ALA A 1 85 ? -2.275 -11.020 17.776 1.00 78.81 85 ALA A CA 1
ATOM 662 C C . ALA A 1 85 ? -1.148 -11.055 16.725 1.00 78.81 85 ALA A C 1
ATOM 664 O O . ALA A 1 85 ? -0.055 -11.580 16.977 1.00 78.81 85 ALA A O 1
ATOM 665 N N . TRP A 1 86 ? -1.382 -10.465 15.550 1.00 78.44 86 TRP A N 1
ATOM 666 C CA . TRP A 1 86 ? -0.358 -10.336 14.515 1.00 78.44 86 TRP A CA 1
ATOM 667 C C . TRP A 1 86 ? 0.783 -9.409 14.956 1.00 78.44 86 TRP A C 1
ATOM 669 O O . TRP A 1 86 ? 1.955 -9.775 14.845 1.00 78.44 86 TRP A O 1
ATOM 679 N N . TYR A 1 87 ? 0.455 -8.256 15.540 1.00 78.19 87 TYR A N 1
ATOM 680 C CA . TYR A 1 87 ? 1.440 -7.325 16.078 1.00 78.19 87 TYR A CA 1
ATOM 681 C C . TYR A 1 87 ? 2.274 -7.974 17.182 1.00 78.19 87 TYR A C 1
ATOM 683 O O . TYR A 1 87 ? 3.500 -7.919 17.140 1.00 78.19 87 TYR A O 1
ATOM 691 N N . ASP A 1 88 ? 1.637 -8.657 18.132 1.00 81.00 88 ASP A N 1
ATOM 692 C CA . ASP A 1 88 ? 2.327 -9.298 19.249 1.00 81.00 88 ASP A CA 1
ATOM 693 C C . ASP A 1 88 ? 3.275 -10.421 18.789 1.00 81.00 88 ASP A C 1
ATOM 695 O O . ASP A 1 88 ? 4.318 -10.624 19.425 1.00 81.00 88 ASP A O 1
ATOM 699 N N . SER A 1 89 ? 2.954 -11.111 17.684 1.00 78.94 89 SER A N 1
ATOM 700 C CA . SER A 1 89 ? 3.795 -12.157 17.078 1.00 78.94 89 SER A CA 1
ATOM 701 C C . SER A 1 89 ? 4.939 -11.606 16.218 1.00 78.94 89 SER A C 1
ATOM 703 O O . SER A 1 89 ? 6.040 -12.150 16.267 1.00 78.94 89 SER A O 1
ATOM 705 N N . HIS A 1 90 ? 4.732 -10.498 15.499 1.00 73.56 90 HIS A N 1
ATOM 706 C CA . HIS A 1 90 ? 5.742 -9.890 14.618 1.00 73.56 90 HIS A CA 1
ATOM 707 C C . HIS A 1 90 ? 6.508 -8.726 15.264 1.00 73.56 90 HIS A C 1
ATOM 709 O O . HIS A 1 90 ? 7.428 -8.176 14.656 1.00 73.56 90 HIS A O 1
ATOM 715 N N . ARG A 1 91 ? 6.194 -8.368 16.518 1.00 71.25 91 ARG A N 1
ATOM 716 C CA . ARG A 1 91 ? 6.798 -7.230 17.230 1.00 71.25 91 ARG A CA 1
ATOM 717 C C . ARG A 1 91 ? 8.320 -7.262 17.202 1.00 71.25 91 ARG A C 1
ATOM 719 O O . ARG A 1 91 ? 8.938 -6.223 17.034 1.00 71.25 91 ARG A O 1
ATOM 726 N N . GLU A 1 92 ? 8.935 -8.430 17.385 1.00 65.75 92 GLU A N 1
ATOM 727 C CA . GLU A 1 92 ? 10.390 -8.531 17.524 1.00 65.75 92 GLU A CA 1
ATOM 728 C C . GLU A 1 92 ? 11.079 -8.265 16.188 1.00 65.75 92 GLU A C 1
ATOM 730 O O . GLU A 1 92 ? 12.125 -7.624 16.183 1.00 65.75 92 GLU A O 1
ATOM 735 N N . ALA A 1 93 ? 10.446 -8.637 15.073 1.00 63.97 93 ALA A N 1
ATOM 736 C CA . ALA A 1 93 ? 10.894 -8.289 13.728 1.00 63.97 93 ALA A CA 1
ATOM 737 C C . ALA A 1 93 ? 10.698 -6.786 13.451 1.00 63.97 93 ALA A C 1
ATOM 739 O O . ALA A 1 93 ? 11.625 -6.108 13.014 1.00 63.97 93 ALA A O 1
ATOM 740 N N . ILE A 1 94 ? 9.533 -6.233 13.814 1.00 65.31 94 ILE A N 1
ATOM 741 C CA . ILE A 1 94 ? 9.207 -4.806 13.638 1.00 65.31 94 ILE A CA 1
ATOM 742 C C . ILE A 1 94 ? 10.145 -3.906 14.469 1.00 65.31 94 ILE A C 1
ATOM 744 O O . ILE A 1 94 ? 10.569 -2.844 14.010 1.00 65.31 94 ILE A O 1
ATOM 748 N N . LEU A 1 95 ? 10.481 -4.328 15.692 1.00 64.75 95 LEU A N 1
ATOM 749 C CA . LEU A 1 95 ? 11.266 -3.568 16.673 1.00 64.75 95 LEU A CA 1
ATOM 750 C C . LEU A 1 95 ? 12.781 -3.732 16.517 1.00 64.75 95 LEU A C 1
ATOM 752 O O . LEU A 1 95 ? 13.520 -2.822 16.899 1.00 64.75 95 LEU A O 1
ATOM 756 N N . SER A 1 96 ? 13.253 -4.873 16.003 1.00 58.84 96 SER A N 1
ATOM 757 C CA . SER A 1 96 ? 14.693 -5.160 15.893 1.00 58.84 96 SER A CA 1
ATOM 758 C C . SER A 1 96 ? 15.371 -4.468 14.714 1.00 58.84 96 SER A C 1
ATOM 760 O O . SER A 1 96 ? 16.597 -4.462 14.666 1.00 58.84 96 SER A O 1
ATOM 762 N N . GLY A 1 97 ? 14.618 -3.834 13.809 1.00 48.97 97 GLY A N 1
ATOM 763 C CA . GLY A 1 97 ? 15.214 -3.118 12.679 1.00 48.97 97 GLY A CA 1
ATOM 764 C C . GLY A 1 97 ? 15.981 -4.038 11.729 1.00 48.97 97 GLY A C 1
ATOM 765 O O . GLY A 1 97 ? 16.904 -3.573 11.064 1.00 48.97 97 GLY A O 1
ATOM 766 N N . ASP A 1 98 ? 15.608 -5.322 11.668 1.00 43.78 98 ASP A N 1
ATOM 767 C CA . ASP A 1 98 ? 15.952 -6.172 10.531 1.00 43.78 98 ASP A CA 1
ATOM 768 C C . ASP A 1 98 ? 15.111 -5.668 9.355 1.00 43.78 98 ASP A C 1
ATOM 770 O O . ASP A 1 98 ? 13.992 -6.106 9.096 1.00 43.78 98 ASP A O 1
ATOM 774 N N . ASP A 1 99 ? 15.611 -4.594 8.748 1.00 47.88 99 ASP A N 1
ATOM 775 C CA . ASP A 1 99 ? 15.068 -3.942 7.568 1.00 47.88 99 ASP A CA 1
ATOM 776 C C . ASP A 1 99 ? 15.307 -4.869 6.363 1.00 47.88 99 ASP A C 1
ATOM 778 O O . ASP A 1 99 ? 16.092 -4.597 5.456 1.00 47.88 99 ASP A O 1
ATOM 782 N N . GLY A 1 100 ? 14.594 -5.995 6.346 1.00 41.66 100 GLY A N 1
ATOM 783 C CA . GLY A 1 100 ? 14.209 -6.685 5.124 1.00 41.66 100 GLY A CA 1
ATOM 784 C C . GLY A 1 100 ? 13.168 -5.843 4.388 1.00 41.66 100 GLY A C 1
ATOM 785 O O . GLY A 1 100 ? 12.001 -6.208 4.353 1.00 41.66 100 GLY A O 1
ATOM 786 N N . GLY A 1 101 ? 13.598 -4.674 3.896 1.00 40.88 101 GLY A N 1
ATOM 787 C CA . GLY A 1 101 ? 12.917 -3.775 2.960 1.00 40.88 101 GLY A CA 1
ATOM 788 C C . GLY A 1 101 ? 11.388 -3.748 3.003 1.00 40.88 101 GLY A C 1
ATOM 789 O O . GLY A 1 101 ? 10.734 -4.424 2.216 1.00 40.88 101 GLY A O 1
ATOM 790 N N . GLY A 1 102 ? 10.804 -2.886 3.837 1.00 43.84 102 GLY A N 1
ATOM 791 C CA . GLY A 1 102 ? 9.356 -2.663 3.798 1.00 43.84 102 GLY A CA 1
ATOM 792 C C . GLY A 1 102 ? 8.849 -1.800 4.943 1.00 43.84 102 GLY A C 1
ATOM 793 O O . GLY A 1 102 ? 8.274 -2.306 5.899 1.00 43.84 102 GLY A O 1
ATOM 794 N N . GLY A 1 103 ? 9.074 -0.489 4.876 1.00 43.31 103 GLY A N 1
ATOM 795 C CA . GLY A 1 103 ? 8.601 0.449 5.893 1.00 43.31 103 GLY A CA 1
ATOM 796 C C . GLY A 1 103 ? 7.859 1.627 5.279 1.00 43.31 103 GLY A C 1
ATOM 797 O O . GLY A 1 103 ? 8.496 2.557 4.793 1.00 43.31 103 GLY A O 1
ATOM 798 N N . GLY A 1 104 ? 6.527 1.614 5.357 1.00 41.12 104 GLY A N 1
ATOM 799 C CA . GLY A 1 104 ? 5.709 2.777 5.023 1.00 41.12 104 GLY A CA 1
ATOM 800 C C . GLY A 1 104 ? 4.203 2.562 5.165 1.00 41.12 104 GLY A C 1
ATOM 801 O O . GLY A 1 104 ? 3.586 2.097 4.223 1.00 41.12 104 GLY A O 1
ATOM 802 N N . GLY A 1 105 ? 3.646 2.990 6.305 1.00 38.28 105 GLY A N 1
ATOM 803 C CA . GLY A 1 105 ? 2.365 3.717 6.384 1.00 38.28 105 GLY A CA 1
ATOM 804 C C . GLY A 1 105 ? 1.062 2.919 6.271 1.00 38.28 105 GLY A C 1
ATOM 805 O O . GLY A 1 105 ? 0.762 2.352 5.233 1.00 38.28 105 GLY A O 1
ATOM 806 N N . GLY A 1 106 ? 0.269 2.935 7.349 1.00 39.19 106 GLY A N 1
ATOM 807 C CA . GLY A 1 106 ? -1.017 2.246 7.464 1.00 39.19 106 GLY A CA 1
ATOM 808 C C . GLY A 1 106 ? -2.148 2.766 6.569 1.00 39.19 106 GLY A C 1
ATOM 809 O O . GLY A 1 106 ? -2.074 3.849 5.992 1.00 39.19 106 GLY A O 1
ATOM 810 N N . GLY A 1 107 ? -3.228 1.982 6.528 1.00 31.67 107 GLY A N 1
ATOM 811 C CA . GLY A 1 107 ? -4.503 2.382 5.940 1.00 31.67 107 GLY A CA 1
ATOM 812 C C . GLY A 1 107 ? -5.425 1.208 5.606 1.00 31.67 107 GLY A C 1
ATOM 813 O O . GLY A 1 107 ? -5.426 0.745 4.477 1.00 31.67 107 GLY A O 1
ATOM 814 N N . GLY A 1 108 ? -6.235 0.780 6.581 1.00 31.25 108 GLY A N 1
ATOM 815 C CA . GLY A 1 108 ? -7.600 0.272 6.378 1.00 31.25 108 GLY A CA 1
ATOM 816 C C . GLY A 1 108 ? -7.827 -1.025 5.585 1.00 31.25 108 GLY A C 1
ATOM 817 O O . GLY A 1 108 ? -7.936 -1.013 4.366 1.00 31.25 108 GLY A O 1
ATOM 818 N N . GLY A 1 109 ? -8.137 -2.103 6.313 1.00 34.44 109 GLY A N 1
ATOM 819 C CA . GLY A 1 109 ? -9.269 -2.976 5.975 1.00 34.44 109 GLY A CA 1
ATOM 820 C C . GLY A 1 109 ? -9.176 -3.839 4.713 1.00 34.44 109 GLY A C 1
ATOM 821 O O . GLY A 1 109 ? -10.158 -3.916 3.980 1.00 34.44 109 GLY A O 1
ATOM 822 N N . ALA A 1 110 ? -8.070 -4.553 4.505 1.00 37.88 110 ALA A N 1
ATOM 823 C CA . ALA A 1 110 ? -8.036 -5.732 3.636 1.00 37.88 110 ALA A CA 1
ATOM 824 C C . ALA A 1 110 ? -7.595 -6.962 4.452 1.00 37.88 110 ALA A C 1
ATOM 826 O O . ALA A 1 110 ? -6.690 -6.846 5.283 1.00 37.88 110 ALA A O 1
ATOM 827 N N . PRO A 1 111 ? -8.225 -8.139 4.279 1.00 43.00 111 PRO A N 1
ATOM 828 C CA . PRO A 1 111 ? -7.896 -9.301 5.084 1.00 43.00 111 PRO A CA 1
ATOM 829 C C . PRO A 1 111 ? -6.520 -9.850 4.688 1.00 43.00 111 PRO A C 1
ATOM 831 O O . PRO A 1 111 ? -6.325 -10.338 3.586 1.00 43.00 111 PRO A O 1
ATOM 834 N N . SER A 1 112 ? -5.605 -9.825 5.657 1.00 46.06 112 SER A N 1
ATOM 835 C CA . SER A 1 112 ? -4.414 -10.677 5.778 1.00 46.06 112 SER A CA 1
ATOM 836 C C . SER A 1 112 ? -3.411 -10.635 4.612 1.00 46.06 112 SER A C 1
ATOM 838 O O . SER A 1 112 ? -3.526 -11.358 3.630 1.00 46.06 112 SER A O 1
ATOM 840 N N . ASN A 1 113 ? -2.318 -9.897 4.813 1.00 49.75 113 ASN A N 1
ATOM 841 C CA . ASN A 1 113 ? -1.036 -10.093 4.122 1.00 49.75 113 ASN A CA 1
ATOM 842 C C . ASN A 1 113 ? -0.966 -9.846 2.600 1.00 49.75 113 ASN A C 1
ATOM 844 O O . ASN A 1 113 ? 0.056 -10.167 1.996 1.00 49.75 113 ASN A O 1
ATOM 848 N N . MET A 1 114 ? -1.955 -9.206 1.977 1.00 50.53 114 MET A N 1
ATOM 849 C CA . MET A 1 114 ? -1.714 -8.496 0.716 1.00 50.53 114 MET A CA 1
ATOM 850 C C . MET A 1 114 ? -1.403 -7.041 1.041 1.00 50.53 114 MET A C 1
ATOM 852 O O . MET A 1 114 ? -2.279 -6.292 1.466 1.00 50.53 114 MET A O 1
ATOM 856 N N . ASN A 1 115 ? -0.147 -6.635 0.845 1.00 57.06 115 ASN A N 1
ATOM 857 C CA . ASN A 1 115 ? 0.210 -5.220 0.773 1.00 57.06 115 ASN A CA 1
ATOM 858 C C . ASN A 1 115 ? -0.425 -4.653 -0.500 1.00 57.06 115 ASN A C 1
ATOM 860 O O . ASN A 1 115 ? 0.253 -4.556 -1.524 1.00 57.06 115 ASN A O 1
ATOM 864 N N . ILE A 1 116 ? -1.726 -4.354 -0.443 1.00 66.31 116 ILE A N 1
ATOM 865 C CA . ILE A 1 116 ? -2.463 -3.816 -1.579 1.00 66.31 116 ILE A CA 1
ATOM 866 C C . ILE A 1 116 ? -1.801 -2.518 -1.999 1.00 66.31 116 ILE A C 1
ATOM 868 O O . ILE A 1 116 ? -1.586 -1.636 -1.166 1.00 66.31 116 ILE A O 1
ATOM 872 N N . THR A 1 117 ? -1.455 -2.399 -3.279 1.00 74.81 117 THR A N 1
ATOM 873 C CA . THR A 1 117 ? -0.930 -1.138 -3.788 1.00 74.81 117 THR A CA 1
ATOM 874 C C . THR A 1 117 ? -1.995 -0.051 -3.648 1.00 74.81 117 THR A C 1
ATOM 876 O O . THR A 1 117 ? -3.009 -0.054 -4.348 1.00 74.81 117 THR A O 1
ATOM 879 N N . THR A 1 118 ? -1.777 0.879 -2.716 1.00 74.94 118 THR A N 1
ATOM 880 C CA . THR A 1 118 ? -2.703 1.983 -2.445 1.00 74.94 118 THR A CA 1
ATOM 881 C C . THR A 1 118 ? -2.500 3.127 -3.435 1.00 74.94 118 THR A C 1
ATOM 883 O O . THR A 1 118 ? -1.457 3.253 -4.081 1.00 74.94 118 THR A O 1
ATOM 886 N N . ALA A 1 119 ? -3.495 4.012 -3.539 1.00 75.69 119 ALA A N 1
ATOM 887 C CA . ALA A 1 119 ? -3.379 5.208 -4.370 1.00 75.69 119 ALA A CA 1
ATOM 888 C C . ALA A 1 119 ? -2.186 6.087 -3.947 1.00 75.69 119 ALA A C 1
ATOM 890 O O . ALA A 1 119 ? -1.484 6.613 -4.808 1.00 75.69 119 ALA A O 1
ATOM 891 N N . ASP A 1 120 ? -1.910 6.198 -2.645 1.00 72.44 120 ASP A N 1
ATOM 892 C CA . ASP A 1 120 ? -0.765 6.947 -2.119 1.00 72.44 120 ASP A CA 1
ATOM 893 C C . ASP A 1 120 ? 0.579 6.356 -2.551 1.00 72.44 120 ASP A C 1
ATOM 895 O O . ASP A 1 120 ? 1.493 7.110 -2.880 1.00 72.44 120 ASP A O 1
ATOM 899 N N . GLU A 1 121 ? 0.709 5.028 -2.627 1.00 74.50 121 GLU A N 1
ATOM 900 C CA . GLU A 1 121 ? 1.919 4.391 -3.159 1.00 74.50 121 GLU A CA 1
ATOM 901 C C . GLU A 1 121 ? 2.121 4.706 -4.645 1.00 74.50 121 GLU A C 1
ATOM 903 O O . GLU A 1 121 ? 3.247 4.973 -5.072 1.00 74.50 121 GLU A O 1
ATOM 908 N N . VAL A 1 122 ? 1.037 4.738 -5.427 1.00 80.50 122 VAL A N 1
ATOM 909 C CA . VAL A 1 122 ? 1.083 5.136 -6.842 1.00 80.50 122 VAL A CA 1
ATOM 910 C C . VAL A 1 122 ? 1.479 6.607 -6.971 1.00 80.50 122 VAL A C 1
ATOM 912 O O . VAL A 1 122 ? 2.350 6.943 -7.773 1.00 80.50 122 VAL A O 1
ATOM 915 N N . TYR A 1 123 ? 0.901 7.498 -6.164 1.00 77.19 123 TYR A N 1
ATOM 916 C CA . TYR A 1 123 ? 1.276 8.913 -6.170 1.00 77.19 123 TYR A CA 1
ATOM 917 C C . TYR A 1 123 ? 2.717 9.132 -5.706 1.00 77.19 123 TYR A C 1
ATOM 919 O O . TYR A 1 123 ? 3.434 9.937 -6.301 1.00 77.19 123 TYR A O 1
ATOM 927 N N . ALA A 1 124 ? 3.176 8.392 -4.698 1.00 75.69 124 ALA A N 1
ATOM 928 C CA . ALA A 1 124 ? 4.557 8.429 -4.236 1.00 75.69 124 ALA A CA 1
ATOM 929 C C . ALA A 1 124 ? 5.524 7.936 -5.320 1.00 75.69 124 ALA A C 1
ATOM 931 O O . ALA A 1 124 ? 6.578 8.539 -5.520 1.00 75.69 124 ALA A O 1
ATOM 932 N N . LEU A 1 125 ? 5.156 6.887 -6.060 1.00 78.50 125 LEU A N 1
ATOM 933 C CA . LEU A 1 125 ? 5.911 6.404 -7.212 1.00 78.50 125 LEU A CA 1
ATOM 934 C C . LEU A 1 125 ? 6.001 7.476 -8.309 1.00 78.50 125 LEU A C 1
ATOM 936 O O . LEU A 1 125 ? 7.094 7.788 -8.778 1.00 78.50 125 LEU A O 1
ATOM 940 N N . MET A 1 126 ? 4.879 8.099 -8.674 1.00 79.69 126 MET A N 1
ATOM 941 C CA . MET A 1 126 ? 4.857 9.178 -9.669 1.00 79.69 126 MET A CA 1
ATOM 942 C C . MET A 1 126 ? 5.671 10.397 -9.213 1.00 79.69 126 MET A C 1
ATOM 944 O O . MET A 1 126 ? 6.372 11.009 -10.015 1.00 79.69 126 MET A O 1
ATOM 948 N N . GLY A 1 127 ? 5.643 10.714 -7.916 1.00 76.81 127 GLY A N 1
ATOM 949 C CA . GLY A 1 127 ? 6.461 11.769 -7.317 1.00 76.81 127 GLY A CA 1
ATOM 950 C C . GLY A 1 127 ? 7.960 11.451 -7.302 1.00 76.81 127 GLY A C 1
ATOM 951 O O . GLY A 1 127 ? 8.781 12.368 -7.363 1.00 76.81 127 GLY A O 1
ATOM 952 N N . ARG A 1 128 ? 8.337 10.165 -7.269 1.00 72.62 128 ARG A N 1
ATOM 953 C CA . ARG A 1 128 ? 9.736 9.733 -7.399 1.00 72.62 128 ARG A CA 1
ATOM 954 C C . ARG A 1 128 ? 10.266 9.981 -8.803 1.00 72.62 128 ARG A C 1
ATOM 956 O O . ARG A 1 128 ? 11.396 10.443 -8.900 1.00 72.62 128 ARG A O 1
ATOM 963 N N . PHE A 1 129 ? 9.458 9.794 -9.853 1.00 75.06 129 PHE A N 1
ATOM 964 C CA . PHE A 1 129 ? 9.801 10.063 -11.262 1.00 75.06 129 PHE A CA 1
ATOM 965 C C . PHE A 1 129 ? 9.845 11.554 -11.633 1.00 75.06 129 PHE A C 1
ATOM 967 O O . PHE A 1 129 ? 9.338 11.990 -12.666 1.00 75.06 129 PHE A O 1
ATOM 974 N N . SER A 1 130 ? 10.499 12.357 -10.799 1.00 71.69 130 SER A N 1
ATOM 975 C CA . SER A 1 130 ? 10.886 13.719 -11.157 1.00 71.69 130 SER A CA 1
ATOM 976 C C . SER A 1 130 ? 12.076 13.712 -12.126 1.00 71.69 130 SER A C 1
ATOM 978 O O . SER A 1 130 ? 12.768 12.704 -12.283 1.00 71.69 130 SER A O 1
ATOM 980 N N . SER A 1 131 ? 12.383 14.863 -12.732 1.00 64.56 131 SER A N 1
ATOM 981 C CA . SER A 1 131 ? 13.520 15.042 -13.655 1.00 64.56 131 SER A CA 1
ATOM 982 C C . SER A 1 131 ? 14.901 14.699 -13.063 1.00 64.56 131 SER A C 1
ATOM 984 O O . SER A 1 131 ? 15.904 14.802 -13.763 1.00 64.56 131 SER A O 1
ATOM 986 N N . ALA A 1 132 ? 14.972 14.350 -11.775 1.00 65.38 132 ALA A N 1
ATOM 987 C CA . ALA A 1 132 ? 16.173 13.921 -11.071 1.00 65.38 132 ALA A CA 1
ATOM 988 C C . ALA A 1 132 ? 16.421 12.397 -11.109 1.00 65.38 132 ALA A C 1
ATOM 990 O O . ALA A 1 132 ? 17.491 11.961 -10.677 1.00 65.38 132 ALA A O 1
ATOM 991 N N . VAL A 1 133 ? 15.481 11.581 -11.606 1.00 73.06 133 VAL A N 1
ATOM 992 C CA . VAL A 1 133 ? 15.678 10.124 -11.695 1.00 73.06 133 VAL A CA 1
ATOM 993 C C . VAL A 1 133 ? 16.646 9.785 -12.816 1.00 73.06 133 VAL A C 1
ATOM 995 O O . VAL A 1 133 ? 16.521 10.255 -13.946 1.00 73.06 133 VAL A O 1
ATOM 998 N N . ARG A 1 134 ? 17.623 8.940 -12.493 1.00 74.69 134 ARG A N 1
ATOM 999 C CA . ARG A 1 134 ? 18.553 8.391 -13.475 1.00 74.69 134 ARG A CA 1
ATOM 1000 C C . ARG A 1 134 ? 17.906 7.196 -14.166 1.00 74.69 134 ARG A C 1
ATOM 1002 O O . ARG A 1 134 ? 17.304 6.344 -13.517 1.00 74.69 134 ARG A O 1
ATOM 1009 N N . PHE A 1 135 ? 18.047 7.139 -15.486 1.00 79.00 135 PHE A N 1
ATOM 1010 C CA . PHE A 1 135 ? 17.620 6.005 -16.307 1.00 79.00 135 PHE A CA 1
ATOM 1011 C C . PHE A 1 135 ? 18.642 4.865 -16.210 1.00 79.00 135 PHE A C 1
ATOM 1013 O O . PHE A 1 135 ? 19.300 4.517 -17.186 1.00 79.00 135 PHE A O 1
ATOM 1020 N N . ASP A 1 136 ? 18.828 4.341 -15.003 1.00 80.62 136 ASP A N 1
ATOM 1021 C CA . ASP A 1 136 ? 19.750 3.252 -14.701 1.00 80.62 136 ASP A CA 1
ATOM 1022 C C . ASP A 1 136 ? 19.086 2.184 -13.815 1.00 80.62 136 ASP A C 1
ATOM 1024 O O . ASP A 1 136 ? 17.938 2.327 -13.380 1.00 80.62 136 ASP A O 1
ATOM 1028 N N . ASP A 1 137 ? 19.831 1.107 -13.568 1.00 78.31 137 ASP A N 1
ATOM 1029 C CA . ASP A 1 137 ? 19.449 -0.008 -12.692 1.00 78.31 137 ASP A CA 1
ATOM 1030 C C . ASP A 1 137 ? 19.921 0.199 -11.245 1.00 78.31 137 ASP A C 1
ATOM 1032 O O . ASP A 1 137 ? 20.008 -0.746 -10.460 1.00 78.31 137 ASP A O 1
ATOM 1036 N N . SER A 1 138 ? 20.276 1.434 -10.870 1.00 77.06 138 SER A N 1
ATOM 1037 C CA . SER A 1 138 ? 20.629 1.733 -9.483 1.00 77.06 138 SER A CA 1
ATOM 1038 C C . SER A 1 138 ? 19.439 1.414 -8.564 1.00 77.06 138 SER A C 1
ATOM 1040 O O . SER A 1 138 ? 18.297 1.453 -9.013 1.00 77.06 138 SER A O 1
ATOM 1042 N N . PRO A 1 139 ? 19.637 1.192 -7.252 1.00 71.44 139 PRO A N 1
ATOM 1043 C CA . PRO A 1 139 ? 18.534 0.884 -6.330 1.00 71.44 139 PRO A CA 1
ATOM 1044 C C . PRO A 1 139 ? 17.399 1.927 -6.304 1.00 71.44 139 PRO A C 1
ATOM 1046 O O . PRO A 1 139 ? 16.269 1.599 -5.970 1.00 71.44 139 PRO A O 1
ATOM 1049 N N . ASN A 1 140 ? 17.701 3.177 -6.676 1.00 75.50 140 ASN A N 1
ATOM 1050 C CA . ASN A 1 140 ? 16.736 4.274 -6.851 1.00 75.50 140 ASN A CA 1
ATOM 1051 C C . ASN A 1 140 ? 16.625 4.731 -8.321 1.00 75.50 140 ASN A C 1
ATOM 1053 O O . ASN A 1 140 ? 16.199 5.851 -8.608 1.00 75.50 140 ASN A O 1
ATOM 1057 N N . GLY A 1 141 ? 17.109 3.902 -9.238 1.00 80.62 141 GLY A N 1
ATOM 1058 C CA . GLY A 1 141 ? 17.077 4.103 -10.675 1.00 80.62 141 GLY A CA 1
ATOM 1059 C C . GLY A 1 141 ? 15.701 3.797 -11.247 1.00 80.62 141 GLY A C 1
ATOM 1060 O O . GLY A 1 141 ? 14.852 3.175 -10.599 1.00 80.62 141 GLY A O 1
ATOM 1061 N N . PHE A 1 142 ? 15.471 4.262 -12.470 1.00 84.62 142 PHE A N 1
ATOM 1062 C CA . PHE A 1 142 ? 14.185 4.130 -13.144 1.00 84.62 142 PHE A CA 1
ATOM 1063 C C . PHE A 1 142 ? 13.730 2.669 -13.264 1.00 84.62 142 PHE A C 1
ATOM 1065 O O . PHE A 1 142 ? 12.607 2.342 -12.880 1.00 84.62 142 PHE A O 1
ATOM 1072 N N . PHE A 1 143 ? 14.614 1.794 -13.748 1.00 83.44 143 PHE A N 1
ATOM 1073 C CA . PHE A 1 143 ? 14.282 0.403 -14.054 1.00 83.44 143 PHE A CA 1
ATOM 1074 C C . PHE A 1 143 ? 14.061 -0.416 -12.784 1.00 83.44 143 PHE A C 1
ATOM 1076 O O . PHE A 1 143 ? 13.021 -1.051 -12.649 1.00 83.44 143 PHE A O 1
ATOM 1083 N N . ALA A 1 144 ? 14.959 -0.302 -11.801 1.00 81.56 144 ALA A N 1
ATOM 1084 C CA . ALA A 1 144 ? 14.825 -1.010 -10.529 1.00 81.56 144 ALA A CA 1
ATOM 1085 C C . ALA A 1 144 ? 13.556 -0.604 -9.762 1.00 81.56 144 ALA A C 1
ATOM 1087 O O . ALA A 1 144 ? 12.870 -1.450 -9.192 1.00 81.56 144 ALA A O 1
ATOM 1088 N N . THR A 1 145 ? 13.208 0.688 -9.770 1.00 83.06 145 THR A N 1
ATOM 1089 C CA . THR A 1 145 ? 12.002 1.172 -9.081 1.00 83.06 145 THR A CA 1
ATOM 1090 C C . THR A 1 145 ? 10.731 0.609 -9.722 1.00 83.06 145 THR A C 1
ATOM 1092 O O . THR A 1 145 ? 9.811 0.209 -9.007 1.00 83.06 145 THR A O 1
ATOM 1095 N N . LEU A 1 146 ? 10.672 0.569 -11.058 1.00 84.31 146 LEU A N 1
ATOM 1096 C CA . LEU A 1 146 ? 9.530 0.005 -11.778 1.00 84.31 146 LEU A CA 1
ATOM 1097 C C . LEU A 1 146 ? 9.459 -1.513 -11.646 1.00 84.31 146 LEU A C 1
ATOM 1099 O O . LEU A 1 146 ? 8.374 -2.030 -11.407 1.00 84.31 146 LEU A O 1
ATOM 1103 N N . ASP A 1 147 ? 10.582 -2.218 -11.745 1.00 84.38 147 ASP A N 1
ATOM 1104 C CA . ASP A 1 147 ? 10.615 -3.676 -11.629 1.00 84.38 147 ASP A CA 1
ATOM 1105 C C . ASP A 1 147 ? 10.133 -4.148 -10.254 1.00 84.38 147 ASP A C 1
ATOM 1107 O O . ASP A 1 147 ? 9.257 -5.008 -10.161 1.00 84.38 147 ASP A O 1
ATOM 1111 N N . VAL A 1 148 ? 10.580 -3.488 -9.180 1.00 84.12 148 VAL A N 1
ATOM 1112 C CA . VAL A 1 148 ? 10.082 -3.751 -7.821 1.00 84.12 148 VAL A CA 1
ATOM 1113 C C . VAL A 1 148 ? 8.580 -3.477 -7.714 1.00 84.12 148 VAL A C 1
ATOM 1115 O O . VAL A 1 148 ? 7.850 -4.251 -7.092 1.00 84.12 148 VAL A O 1
ATOM 1118 N N . PHE A 1 149 ? 8.094 -2.390 -8.318 1.00 85.06 149 PHE A N 1
ATOM 1119 C CA . PHE A 1 149 ? 6.680 -2.028 -8.258 1.00 85.06 149 PHE A CA 1
ATOM 1120 C C . PHE A 1 149 ? 5.784 -3.006 -9.033 1.00 85.06 149 PHE A C 1
ATOM 1122 O O . PHE A 1 149 ? 4.800 -3.504 -8.488 1.00 85.06 149 PHE A O 1
ATOM 1129 N N . PHE A 1 150 ? 6.132 -3.330 -10.279 1.00 86.75 150 PHE A N 1
ATOM 1130 C CA . PHE A 1 150 ? 5.394 -4.306 -11.084 1.00 86.75 150 PHE A CA 1
ATOM 1131 C C . PHE A 1 150 ? 5.502 -5.721 -10.507 1.00 86.75 150 PHE A C 1
ATOM 1133 O O . PHE A 1 150 ? 4.520 -6.461 -10.535 1.00 86.75 150 PHE A O 1
ATOM 1140 N N . GLY A 1 151 ? 6.642 -6.077 -9.910 1.00 84.94 151 GLY A N 1
ATOM 1141 C CA . GLY A 1 151 ? 6.809 -7.324 -9.167 1.00 84.94 151 GLY A CA 1
ATOM 1142 C C . GLY A 1 151 ? 5.878 -7.408 -7.957 1.00 84.94 151 GLY A C 1
ATOM 1143 O O . GLY A 1 151 ? 5.217 -8.429 -7.759 1.00 84.94 151 GLY A O 1
ATOM 1144 N N . LYS A 1 152 ? 5.745 -6.315 -7.191 1.00 83.94 152 LYS A N 1
ATOM 1145 C CA . LYS A 1 152 ? 4.765 -6.221 -6.098 1.00 83.94 152 LYS A CA 1
ATOM 1146 C C . LYS A 1 152 ? 3.341 -6.413 -6.621 1.00 83.94 152 LYS A C 1
ATOM 1148 O O . LYS A 1 152 ? 2.601 -7.217 -6.061 1.00 83.94 152 LYS A O 1
ATOM 1153 N N . LEU A 1 153 ? 2.979 -5.735 -7.710 1.00 84.75 153 LEU A N 1
ATOM 1154 C CA . LEU A 1 153 ? 1.645 -5.833 -8.302 1.00 84.75 153 LEU A CA 1
ATOM 1155 C C . LEU A 1 153 ? 1.338 -7.258 -8.796 1.00 84.75 153 LEU A C 1
ATOM 1157 O O . LEU A 1 153 ? 0.264 -7.782 -8.519 1.00 84.75 153 LEU A O 1
ATOM 1161 N N . ALA A 1 154 ? 2.289 -7.920 -9.459 1.00 85.00 154 ALA A N 1
ATOM 1162 C CA . ALA A 1 154 ? 2.149 -9.308 -9.906 1.00 85.00 154 ALA A CA 1
ATOM 1163 C C . ALA A 1 154 ? 1.971 -10.294 -8.738 1.00 85.00 154 ALA A C 1
ATOM 1165 O O . ALA A 1 154 ? 1.140 -11.204 -8.810 1.00 85.00 154 ALA A O 1
ATOM 1166 N N . ALA A 1 155 ? 2.727 -10.107 -7.652 1.00 82.88 155 ALA A N 1
ATOM 1167 C CA . ALA A 1 155 ? 2.590 -10.913 -6.443 1.00 82.88 155 ALA A CA 1
ATOM 1168 C C . ALA A 1 155 ? 1.211 -10.719 -5.794 1.00 82.88 155 ALA A C 1
ATOM 1170 O O . ALA A 1 155 ? 0.578 -11.688 -5.378 1.00 82.88 155 ALA A O 1
ATOM 1171 N N . GLU A 1 156 ? 0.718 -9.482 -5.769 1.00 80.19 156 GLU A N 1
ATOM 1172 C CA . GLU A 1 156 ? -0.601 -9.149 -5.233 1.00 80.19 156 GLU A CA 1
ATOM 1173 C C . GLU A 1 156 ? -1.733 -9.796 -6.046 1.00 80.19 156 GLU A C 1
ATOM 1175 O O . GLU A 1 156 ? -2.681 -10.332 -5.481 1.00 80.19 156 GLU A O 1
ATOM 1180 N N . GLU A 1 157 ? -1.632 -9.797 -7.377 1.00 82.56 157 GLU A N 1
ATOM 1181 C CA . GLU A 1 157 ? -2.603 -10.469 -8.251 1.00 82.56 157 GLU A CA 1
ATOM 1182 C C . GLU A 1 157 ? -2.572 -11.993 -8.096 1.00 82.56 157 GLU A C 1
ATOM 1184 O O . GLU A 1 157 ? -3.620 -12.637 -8.125 1.00 82.56 157 GLU A O 1
ATOM 1189 N N . THR A 1 158 ? -1.387 -12.573 -7.896 1.00 80.81 158 THR A N 1
ATOM 1190 C CA . THR A 1 158 ? -1.240 -14.015 -7.651 1.00 80.81 158 THR A CA 1
ATOM 1191 C C . THR A 1 158 ? -1.897 -14.402 -6.329 1.00 80.81 158 THR A C 1
ATOM 1193 O O . THR A 1 158 ? -2.704 -15.328 -6.295 1.00 80.81 158 THR A O 1
ATOM 1196 N N . ALA A 1 159 ? -1.631 -13.640 -5.264 1.00 77.31 159 ALA A N 1
ATOM 1197 C CA . ALA A 1 159 ? -2.239 -13.854 -3.955 1.00 77.31 159 ALA A CA 1
ATOM 1198 C C . ALA A 1 159 ? -3.770 -13.691 -3.996 1.00 77.31 159 ALA A C 1
ATOM 1200 O O . ALA A 1 159 ? -4.498 -14.453 -3.360 1.00 77.31 159 ALA A O 1
ATOM 1201 N N . ALA A 1 160 ? -4.276 -12.739 -4.783 1.00 74.75 160 ALA A N 1
ATOM 1202 C CA . ALA A 1 160 ? -5.710 -12.564 -4.996 1.00 74.75 160 ALA A CA 1
ATOM 1203 C C . ALA A 1 160 ? -6.347 -13.749 -5.732 1.00 74.75 160 ALA A C 1
ATOM 1205 O O . ALA A 1 160 ? -7.424 -14.205 -5.350 1.00 74.75 160 ALA A O 1
ATOM 1206 N N . CYS A 1 161 ? -5.669 -14.289 -6.750 1.00 76.69 161 CYS A N 1
ATOM 1207 C CA . CYS A 1 161 ? -6.140 -15.482 -7.450 1.00 76.69 161 CYS A CA 1
ATOM 1208 C C . CYS A 1 161 ? -6.175 -16.705 -6.522 1.00 76.69 161 CYS A C 1
ATOM 1210 O O . CYS A 1 161 ? -7.155 -17.444 -6.541 1.00 76.69 161 CYS A O 1
ATOM 1212 N N . GLU A 1 162 ? -5.155 -16.895 -5.679 1.00 75.44 162 GLU A N 1
ATOM 1213 C CA . GLU A 1 162 ? -5.131 -17.976 -4.683 1.00 75.44 162 GLU A CA 1
ATOM 1214 C C . GLU A 1 162 ? -6.303 -17.879 -3.699 1.00 75.44 162 GLU A C 1
ATOM 1216 O O . GLU A 1 162 ? -6.920 -18.893 -3.370 1.00 75.44 162 GLU A O 1
ATOM 1221 N N . TRP A 1 163 ? -6.639 -16.662 -3.267 1.00 70.94 163 TRP A N 1
ATOM 1222 C CA . TRP A 1 163 ? -7.741 -16.420 -2.340 1.00 70.94 163 TRP A CA 1
ATOM 1223 C C . TRP A 1 163 ? -9.106 -16.745 -2.952 1.00 70.94 163 TRP A C 1
ATOM 1225 O O . TRP A 1 163 ? -9.917 -17.440 -2.340 1.00 70.94 163 TRP A O 1
ATOM 1235 N N . ASP A 1 164 ? -9.355 -16.264 -4.169 1.00 72.31 164 ASP A N 1
ATOM 1236 C CA . ASP A 1 164 ? -10.628 -16.453 -4.870 1.00 72.31 164 ASP A CA 1
ATOM 1237 C C . ASP A 1 164 ? -10.693 -17.790 -5.641 1.00 72.31 164 ASP A C 1
ATOM 1239 O O . ASP A 1 164 ? -11.633 -18.029 -6.402 1.00 72.31 164 ASP A O 1
ATOM 1243 N N . ALA A 1 165 ? -9.708 -18.678 -5.437 1.00 74.19 165 ALA A N 1
ATOM 1244 C CA . ALA A 1 165 ? -9.548 -19.958 -6.136 1.00 74.19 165 ALA A CA 1
ATOM 1245 C C . ALA A 1 165 ? -9.592 -19.826 -7.674 1.00 74.19 165 ALA A C 1
ATOM 1247 O O . ALA A 1 165 ? -10.100 -20.701 -8.383 1.00 74.19 165 ALA A O 1
ATOM 1248 N N . LEU A 1 166 ? -9.062 -18.716 -8.189 1.00 74.62 166 LEU A N 1
ATOM 1249 C CA . LEU A 1 166 ? -8.928 -18.426 -9.611 1.00 74.62 166 LEU A CA 1
ATOM 1250 C C . LEU A 1 166 ? -7.584 -18.941 -10.138 1.00 74.62 166 LEU A C 1
ATOM 1252 O O . LEU A 1 166 ? -6.603 -19.054 -9.404 1.00 74.62 166 LEU A O 1
ATOM 1256 N N . GLU A 1 167 ? -7.522 -19.237 -11.438 1.00 75.00 167 GLU A N 1
ATOM 1257 C CA . GLU A 1 167 ? -6.260 -19.633 -12.067 1.00 75.00 167 GLU A CA 1
ATOM 1258 C C . GLU A 1 167 ? -5.227 -18.491 -11.997 1.00 75.00 167 GLU A C 1
ATOM 1260 O O . GLU A 1 167 ? -5.553 -17.353 -12.357 1.00 75.00 167 GLU A O 1
ATOM 1265 N N . PRO A 1 168 ? -3.982 -18.775 -11.569 1.00 71.94 168 PRO A N 1
ATOM 1266 C CA . PRO A 1 168 ? -2.949 -17.759 -11.442 1.00 71.94 168 PRO A CA 1
ATOM 1267 C C . PRO A 1 168 ? -2.537 -17.239 -12.822 1.00 71.94 168 PRO A C 1
ATOM 1269 O O . PRO A 1 168 ? -2.165 -18.001 -13.717 1.00 71.94 168 PRO A O 1
ATOM 1272 N N . VAL A 1 169 ? -2.573 -15.918 -12.988 1.00 77.75 169 VAL A N 1
ATOM 1273 C CA . VAL A 1 169 ? -2.090 -15.250 -14.199 1.00 77.75 169 VAL A CA 1
ATOM 1274 C C . VAL A 1 169 ? -0.598 -14.972 -14.038 1.00 77.75 169 VAL A C 1
ATOM 1276 O O . VAL A 1 169 ? -0.183 -14.284 -13.110 1.00 77.75 169 VAL A O 1
ATOM 1279 N N . SER A 1 170 ? 0.220 -15.509 -14.944 1.00 81.31 170 SER A N 1
ATOM 1280 C CA . SER A 1 170 ? 1.659 -15.239 -14.950 1.00 81.31 170 SER A CA 1
ATOM 1281 C C . SER A 1 170 ? 1.934 -13.876 -15.582 1.00 81.31 170 SER A C 1
ATOM 1283 O O . SER A 1 170 ? 1.659 -13.669 -16.766 1.00 81.31 170 SER A O 1
ATOM 1285 N N . TYR A 1 171 ? 2.490 -12.958 -14.792 1.00 84.88 171 TYR A N 1
ATOM 1286 C CA . TYR A 1 171 ? 2.928 -11.651 -15.267 1.00 84.88 171 TYR A CA 1
ATOM 1287 C C . TYR A 1 171 ? 4.452 -11.635 -15.460 1.00 84.88 171 TYR A C 1
ATOM 1289 O O . TYR A 1 171 ? 5.185 -11.967 -14.525 1.00 84.88 171 TYR A O 1
ATOM 1297 N N . PRO A 1 172 ? 4.951 -11.259 -16.650 1.00 86.44 172 PRO A N 1
ATOM 1298 C CA . PRO A 1 172 ? 6.383 -11.105 -16.887 1.00 86.44 172 PRO A CA 1
ATOM 1299 C C . PRO A 1 172 ? 6.958 -9.901 -16.109 1.00 86.44 172 PRO A C 1
ATOM 1301 O O . PRO A 1 172 ? 6.241 -8.909 -15.918 1.00 86.44 172 PRO A O 1
ATOM 1304 N N . PRO A 1 173 ? 8.236 -9.966 -15.684 1.00 84.50 173 PRO A N 1
ATOM 1305 C CA . PRO A 1 173 ? 8.923 -8.865 -15.003 1.00 84.50 173 PRO A CA 1
ATOM 1306 C C . PRO A 1 173 ? 9.162 -7.675 -15.942 1.00 84.50 173 PRO A C 1
ATOM 1308 O O . PRO A 1 173 ? 9.096 -7.823 -17.164 1.00 84.50 173 PRO A O 1
ATOM 1311 N N . PHE A 1 174 ? 9.445 -6.499 -15.372 1.00 83.69 174 PHE A N 1
ATOM 1312 C CA . PHE A 1 174 ? 9.676 -5.273 -16.146 1.00 83.69 174 PHE A CA 1
ATOM 1313 C C . PHE A 1 174 ? 11.021 -5.309 -16.878 1.00 83.69 174 PHE A C 1
ATOM 1315 O O . PHE A 1 174 ? 11.104 -4.901 -18.037 1.00 83.69 174 PHE A O 1
ATOM 1322 N N . GLY A 1 175 ? 12.051 -5.841 -16.215 1.00 82.69 175 GLY A N 1
ATOM 1323 C CA . GLY A 1 175 ? 13.406 -5.934 -16.753 1.00 82.69 175 GLY A CA 1
ATOM 1324 C C . GLY A 1 175 ? 14.310 -4.759 -16.371 1.00 82.69 175 GLY A C 1
ATOM 1325 O O . GLY A 1 175 ? 13.962 -3.897 -15.564 1.00 82.69 175 GLY A O 1
ATOM 1326 N N . SER A 1 176 ? 15.503 -4.762 -16.957 1.00 81.56 176 SER A N 1
ATOM 1327 C CA . SER A 1 176 ? 16.621 -3.854 -16.695 1.00 81.56 176 SER A CA 1
ATOM 1328 C C . SER A 1 176 ? 16.955 -2.975 -17.903 1.00 81.56 176 SER A C 1
ATOM 1330 O O . SER A 1 176 ? 16.503 -3.209 -19.025 1.00 81.56 176 SER A O 1
ATOM 1332 N N . SER A 1 177 ? 17.808 -1.973 -17.690 1.00 80.25 177 SER A N 1
ATOM 1333 C CA . SER A 1 177 ? 18.292 -1.058 -18.733 1.00 80.25 177 SER A CA 1
ATOM 1334 C C . SER A 1 177 ? 19.063 -1.763 -19.860 1.00 80.25 177 SER A C 1
ATOM 1336 O O . SER A 1 177 ? 19.172 -1.239 -20.969 1.00 80.25 177 SER A O 1
ATOM 1338 N N . THR A 1 178 ? 19.607 -2.956 -19.597 1.00 81.88 178 THR A N 1
ATOM 1339 C CA . THR A 1 178 ? 20.403 -3.731 -20.565 1.00 81.88 178 THR A CA 1
ATOM 1340 C C . THR A 1 178 ? 19.630 -4.837 -21.279 1.00 81.88 178 THR A C 1
ATOM 1342 O O . THR A 1 178 ? 20.210 -5.518 -22.126 1.00 81.88 178 THR A O 1
ATOM 1345 N N . ASP A 1 179 ? 18.356 -5.043 -20.943 1.00 82.19 179 ASP A N 1
ATOM 1346 C CA . ASP A 1 179 ? 17.572 -6.143 -21.498 1.00 82.19 179 ASP A CA 1
ATOM 1347 C C . ASP A 1 179 ? 17.114 -5.892 -22.939 1.00 82.19 179 ASP A C 1
ATOM 1349 O O . ASP A 1 179 ? 16.866 -4.766 -23.375 1.00 82.19 179 ASP A O 1
ATOM 1353 N N . ASP A 1 180 ? 16.998 -6.986 -23.693 1.00 83.81 180 ASP A N 1
ATOM 1354 C CA . ASP A 1 180 ? 16.580 -6.944 -25.088 1.00 83.81 180 ASP A CA 1
ATOM 1355 C C . ASP A 1 180 ? 15.072 -6.687 -25.223 1.00 83.81 180 ASP A C 1
ATOM 1357 O O . ASP A 1 180 ? 14.236 -7.267 -24.515 1.00 83.81 180 ASP A O 1
ATOM 1361 N N . TYR A 1 181 ? 14.717 -5.825 -26.179 1.00 80.75 181 TYR A N 1
ATOM 1362 C CA . TYR A 1 181 ? 13.334 -5.421 -26.401 1.00 80.75 181 TYR A CA 1
ATOM 1363 C C . TYR A 1 181 ? 12.434 -6.600 -26.785 1.00 80.75 181 TYR A C 1
ATOM 1365 O O . TYR A 1 181 ? 11.315 -6.699 -26.285 1.00 80.75 181 TYR A O 1
ATOM 1373 N N . ASP A 1 182 ? 12.892 -7.496 -27.660 1.00 82.50 182 ASP A N 1
ATOM 1374 C CA . ASP A 1 182 ? 12.067 -8.599 -28.150 1.00 82.50 182 ASP A CA 1
ATOM 1375 C C . ASP A 1 182 ? 11.936 -9.720 -27.122 1.00 82.50 182 ASP A C 1
ATOM 1377 O O . ASP A 1 182 ? 10.881 -10.357 -27.046 1.00 82.50 182 ASP A O 1
ATOM 1381 N N . ALA A 1 183 ? 12.974 -9.931 -26.311 1.00 82.88 183 ALA A N 1
ATOM 1382 C CA . ALA A 1 183 ? 12.984 -10.975 -25.295 1.00 82.88 183 ALA A CA 1
ATOM 1383 C C . ALA A 1 183 ? 12.239 -10.589 -24.006 1.00 82.88 183 ALA A C 1
ATOM 1385 O O . ALA A 1 183 ? 11.601 -11.455 -23.408 1.00 82.88 183 ALA A O 1
ATOM 1386 N N . VAL A 1 184 ? 12.308 -9.322 -23.574 1.00 83.25 184 VAL A N 1
ATOM 1387 C CA . VAL A 1 184 ? 11.833 -8.898 -22.240 1.00 83.25 184 VAL A CA 1
ATOM 1388 C C . VAL A 1 184 ? 10.759 -7.810 -22.324 1.00 83.25 184 VAL A C 1
ATOM 1390 O O . VAL A 1 184 ? 9.656 -7.993 -21.808 1.00 83.25 184 VAL A O 1
ATOM 1393 N N . ALA A 1 185 ? 11.009 -6.711 -23.042 1.00 84.50 185 ALA A N 1
ATOM 1394 C CA . ALA A 1 185 ? 10.073 -5.582 -23.065 1.00 84.50 185 ALA A CA 1
ATOM 1395 C C . ALA A 1 185 ? 8.772 -5.892 -23.831 1.00 84.50 185 ALA A C 1
ATOM 1397 O O . ALA A 1 185 ? 7.678 -5.539 -23.394 1.00 84.50 185 ALA A O 1
ATOM 1398 N N . ARG A 1 186 ? 8.859 -6.576 -24.976 1.00 85.44 186 ARG A N 1
ATOM 1399 C CA . ARG A 1 186 ? 7.705 -6.964 -25.799 1.00 85.44 186 ARG A CA 1
ATOM 1400 C C . ARG A 1 186 ? 6.715 -7.862 -25.039 1.00 85.44 186 ARG A C 1
ATOM 1402 O O . ARG A 1 186 ? 5.531 -7.518 -25.026 1.00 85.44 186 ARG A O 1
ATOM 1409 N N . PRO A 1 187 ? 7.122 -8.987 -24.411 1.00 85.75 187 PRO A N 1
ATOM 1410 C CA . PRO A 1 187 ? 6.192 -9.790 -23.618 1.00 85.75 187 PRO A CA 1
ATOM 1411 C C . PRO A 1 187 ? 5.654 -9.020 -22.410 1.00 85.75 187 PRO A C 1
ATOM 1413 O O . PRO A 1 187 ? 4.466 -9.154 -22.114 1.00 85.75 187 PRO A O 1
ATOM 1416 N N . PHE A 1 188 ? 6.468 -8.160 -21.782 1.00 87.94 188 PHE A N 1
ATOM 1417 C CA . PHE A 1 188 ? 6.004 -7.259 -20.730 1.00 87.94 188 PHE A CA 1
ATOM 1418 C C . PHE A 1 188 ? 4.847 -6.375 -21.204 1.00 87.94 188 PHE A C 1
ATOM 1420 O O . PHE A 1 188 ? 3.742 -6.466 -20.669 1.00 87.94 188 PHE A O 1
ATOM 1427 N N . TYR A 1 189 ? 5.047 -5.575 -22.251 1.00 87.12 189 TYR A N 1
ATOM 1428 C CA . TYR A 1 189 ? 4.004 -4.674 -22.741 1.00 87.12 189 TYR A CA 1
ATOM 1429 C C . TYR A 1 189 ? 2.768 -5.424 -23.236 1.00 87.12 189 TYR A C 1
ATOM 1431 O O . TYR A 1 189 ? 1.654 -4.955 -23.017 1.00 87.12 189 TYR A O 1
ATOM 1439 N N . ASN A 1 190 ? 2.924 -6.596 -23.851 1.00 87.44 190 ASN A N 1
ATOM 1440 C CA . ASN A 1 190 ? 1.781 -7.402 -24.280 1.00 87.44 190 ASN A CA 1
ATOM 1441 C C . ASN A 1 190 ? 0.909 -7.857 -23.101 1.00 87.44 190 ASN A C 1
ATOM 1443 O O . ASN A 1 190 ? -0.314 -7.816 -23.207 1.00 87.44 190 ASN A O 1
ATOM 1447 N N . ALA A 1 191 ? 1.518 -8.266 -21.985 1.00 85.38 191 ALA A N 1
ATOM 1448 C CA . ALA A 1 191 ? 0.782 -8.692 -20.798 1.00 85.38 191 ALA A CA 1
ATOM 1449 C C . ALA A 1 191 ? 0.200 -7.501 -20.018 1.00 85.38 191 ALA A C 1
ATOM 1451 O O . ALA A 1 191 ? -0.968 -7.513 -19.633 1.00 85.38 191 ALA A O 1
ATOM 1452 N N . TRP A 1 192 ? 0.999 -6.453 -19.812 1.00 86.38 192 TRP A N 1
ATOM 1453 C CA . TRP A 1 192 ? 0.650 -5.343 -18.927 1.00 86.38 192 TRP A CA 1
ATOM 1454 C C . TRP A 1 192 ? -0.184 -4.239 -19.593 1.00 86.38 192 TRP A C 1
ATOM 1456 O O . TRP A 1 192 ? -0.909 -3.530 -18.901 1.00 86.38 192 TRP A O 1
AT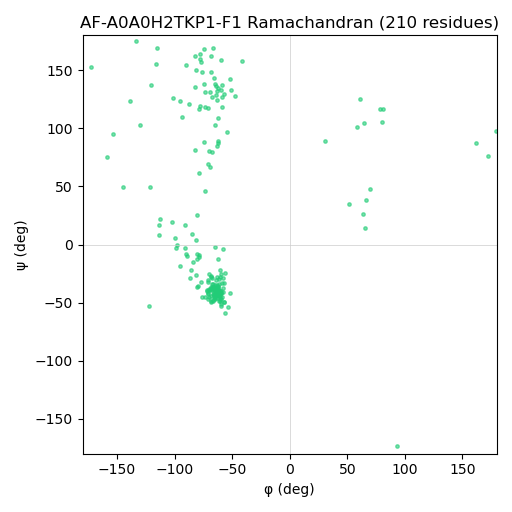OM 1466 N N . SER A 1 193 ? -0.159 -4.095 -20.924 1.00 86.12 193 SER A N 1
ATOM 1467 C CA . SER A 1 193 ? -1.015 -3.111 -21.621 1.00 86.12 193 SER A CA 1
ATOM 1468 C C . SER A 1 193 ? -2.505 -3.448 -21.549 1.00 86.12 193 SER A C 1
ATOM 1470 O O . SER A 1 193 ? -3.340 -2.547 -21.558 1.00 86.12 193 SER A O 1
ATOM 1472 N N . ALA A 1 194 ? -2.835 -4.737 -21.448 1.00 83.56 194 ALA A N 1
ATOM 1473 C CA . ALA A 1 194 ? -4.191 -5.242 -21.259 1.00 83.56 194 ALA A CA 1
ATOM 1474 C C . ALA A 1 194 ? -4.455 -5.659 -19.801 1.00 83.56 194 ALA A C 1
ATOM 1476 O O . ALA A 1 194 ? -5.372 -6.440 -19.538 1.00 83.56 194 ALA A O 1
ATOM 1477 N N . PHE A 1 195 ? -3.643 -5.167 -18.858 1.00 83.56 195 PHE A N 1
ATOM 1478 C CA . PHE A 1 195 ? -3.755 -5.520 -17.451 1.00 83.56 195 PHE A CA 1
ATOM 1479 C C . PHE A 1 195 ? -5.148 -5.193 -16.903 1.00 83.56 195 PHE A C 1
ATOM 1481 O O . PHE A 1 195 ? -5.649 -4.074 -17.027 1.00 83.56 195 PHE A O 1
ATOM 1488 N N . SER A 1 196 ? -5.756 -6.181 -16.254 1.00 81.62 196 SER A N 1
ATOM 1489 C CA . SER A 1 196 ? -7.015 -6.047 -15.536 1.00 81.62 196 SER A CA 1
ATOM 1490 C C . SER A 1 196 ? -6.893 -6.824 -14.236 1.00 81.62 196 SER A C 1
ATOM 1492 O O . SER A 1 196 ? -6.568 -8.013 -14.258 1.00 81.62 196 SER A O 1
ATOM 1494 N N . THR A 1 197 ? -7.115 -6.138 -13.114 1.00 81.12 197 THR A N 1
ATOM 1495 C CA . THR A 1 197 ? -6.990 -6.758 -11.794 1.00 81.12 197 THR A CA 1
ATOM 1496 C C . THR A 1 197 ? -8.025 -7.866 -11.614 1.00 81.12 197 THR A C 1
ATOM 1498 O O . THR A 1 197 ? -9.196 -7.717 -11.969 1.00 81.12 197 THR A O 1
ATOM 1501 N N . ARG A 1 198 ? -7.582 -8.991 -11.057 1.00 74.94 198 ARG A N 1
ATOM 1502 C CA . ARG A 1 198 ? -8.408 -10.142 -10.677 1.00 74.94 198 ARG A CA 1
ATOM 1503 C C . ARG A 1 198 ? -8.906 -10.054 -9.237 1.00 74.94 198 ARG A C 1
ATOM 1505 O O . ARG A 1 198 ? -9.660 -10.924 -8.818 1.00 74.94 198 ARG A O 1
ATOM 1512 N N . LYS A 1 199 ? -8.510 -9.020 -8.491 1.00 73.75 199 LYS A N 1
ATOM 1513 C CA . LYS A 1 199 ? -8.889 -8.827 -7.088 1.00 73.75 199 LYS A CA 1
ATOM 1514 C C . LYS A 1 199 ? -10.394 -8.647 -6.955 1.00 73.75 199 LYS A C 1
ATOM 1516 O O . LYS A 1 199 ? -10.968 -7.727 -7.545 1.00 73.75 199 LYS A O 1
ATOM 1521 N N . SER A 1 200 ? -11.037 -9.474 -6.131 1.00 68.81 200 SER A N 1
ATOM 1522 C CA . SER A 1 200 ? -12.402 -9.191 -5.709 1.00 68.81 200 SER A CA 1
ATOM 1523 C C . SER A 1 200 ? -12.403 -8.043 -4.690 1.00 68.81 200 SER A C 1
ATOM 1525 O O . SER A 1 200 ? -11.859 -8.126 -3.592 1.00 68.81 200 SER A O 1
ATOM 1527 N N . PHE A 1 201 ? -13.059 -6.935 -5.036 1.00 65.31 201 PHE A N 1
ATOM 1528 C CA . PHE A 1 201 ? -13.334 -5.831 -4.102 1.00 65.31 201 PHE A CA 1
ATOM 1529 C C . PHE A 1 201 ? -14.543 -6.132 -3.203 1.00 65.31 201 PHE A C 1
ATOM 1531 O O . PHE A 1 201 ? -15.217 -5.224 -2.728 1.00 65.31 201 PHE A O 1
ATOM 1538 N N . SER A 1 202 ? -14.842 -7.412 -2.972 1.00 63.19 202 SER A N 1
ATOM 1539 C CA . SER A 1 202 ? -16.020 -7.874 -2.228 1.00 63.19 202 SER A CA 1
ATOM 1540 C C . SER A 1 202 ? -16.055 -7.339 -0.788 1.00 63.19 202 SER A C 1
ATOM 1542 O O . SER A 1 202 ? -17.121 -7.137 -0.209 1.00 63.19 202 SER A O 1
ATOM 1544 N N . TRP A 1 203 ? -14.891 -7.016 -0.224 1.00 54.03 203 TRP A N 1
ATOM 1545 C CA . TRP A 1 203 ? -14.745 -6.357 1.071 1.00 54.03 203 TRP A CA 1
ATOM 1546 C C . TRP A 1 203 ? -15.243 -4.896 1.086 1.00 54.03 203 TRP A C 1
ATOM 1548 O O . TRP A 1 203 ? -15.708 -4.438 2.131 1.00 54.03 203 TRP A O 1
ATOM 1558 N N . CYS A 1 204 ? -15.241 -4.184 -0.049 1.00 53.47 204 CYS A N 1
ATOM 1559 C CA . CYS A 1 204 ? -15.828 -2.842 -0.174 1.00 53.47 204 CYS A CA 1
ATOM 1560 C C . CYS A 1 204 ? -17.365 -2.861 -0.113 1.00 53.47 204 CYS A C 1
ATOM 1562 O O . CYS A 1 204 ? -17.977 -1.871 0.290 1.00 53.47 204 CYS A O 1
ATOM 1564 N N . ASP A 1 205 ? -18.000 -3.980 -0.474 1.00 53.34 205 ASP A N 1
ATOM 1565 C CA . ASP A 1 205 ? -19.462 -4.116 -0.475 1.00 53.34 205 ASP A CA 1
ATOM 1566 C C . ASP A 1 205 ? -20.051 -4.394 0.916 1.00 53.34 205 ASP A C 1
ATOM 1568 O O . ASP A 1 205 ? -21.264 -4.293 1.109 1.00 53.34 205 ASP A O 1
ATOM 1572 N N . ARG A 1 206 ? -19.217 -4.646 1.935 1.00 50.09 206 ARG A N 1
ATOM 1573 C CA . ARG A 1 206 ? -19.676 -4.926 3.308 1.00 50.09 206 ARG A CA 1
ATOM 1574 C C . ARG A 1 206 ? -20.446 -3.764 3.962 1.00 50.09 206 ARG A C 1
ATOM 1576 O O . ARG A 1 206 ? -21.100 -3.973 4.980 1.00 50.09 206 ARG A O 1
ATOM 1583 N N . TYR A 1 207 ? -20.412 -2.564 3.376 1.00 52.25 207 TYR A N 1
ATOM 1584 C CA . TYR A 1 207 ? -21.084 -1.364 3.894 1.00 52.25 207 TYR A CA 1
ATOM 1585 C C . TYR A 1 207 ? -22.236 -0.832 3.021 1.00 52.25 207 TYR A C 1
ATOM 1587 O O . TYR A 1 207 ? -22.801 0.218 3.338 1.00 52.25 207 TYR A O 1
ATOM 1595 N N . ARG A 1 208 ? -22.661 -1.545 1.965 1.00 48.34 208 ARG A N 1
ATOM 1596 C CA . ARG A 1 208 ? -23.905 -1.216 1.244 1.00 48.34 208 ARG A CA 1
ATOM 1597 C C . ARG A 1 208 ? -25.123 -1.807 1.961 1.00 48.34 208 ARG A C 1
ATOM 1599 O O . ARG A 1 208 ? -25.671 -2.826 1.571 1.00 48.34 208 ARG A O 1
ATOM 1606 N N . LEU A 1 209 ? -25.584 -1.106 2.997 1.00 54.81 209 LEU A N 1
ATOM 1607 C CA . LEU A 1 209 ? -26.836 -1.389 3.724 1.00 54.81 209 LEU A CA 1
ATOM 1608 C C . LEU A 1 209 ? -28.116 -1.221 2.876 1.00 54.81 209 LEU A C 1
ATOM 1610 O O . LEU A 1 209 ? -29.208 -1.423 3.392 1.00 54.81 209 LEU A O 1
ATOM 1614 N N . SER A 1 210 ? -28.015 -0.809 1.609 1.00 59.12 210 SER A N 1
ATOM 1615 C CA . SER A 1 210 ? -29.173 -0.593 0.730 1.00 59.12 210 SER A CA 1
ATOM 1616 C C . SER A 1 210 ? -29.760 -1.873 0.125 1.00 59.12 210 SER A C 1
ATOM 1618 O O . SER A 1 210 ? -30.846 -1.795 -0.436 1.00 59.12 210 SER A O 1
ATOM 1620 N N . ASP A 1 211 ? -29.076 -3.015 0.252 1.00 52.38 211 ASP A N 1
ATOM 1621 C CA . ASP A 1 211 ? -29.539 -4.331 -0.226 1.00 52.38 211 ASP A CA 1
ATOM 1622 C C . ASP A 1 211 ? -29.847 -5.323 0.925 1.00 52.38 211 ASP A C 1
ATOM 1624 O O . ASP A 1 211 ? -29.847 -6.537 0.714 1.00 52.38 211 ASP A O 1
ATOM 1628 N N . ALA A 1 212 ? -30.109 -4.825 2.143 1.00 45.09 212 ALA A N 1
ATOM 1629 C CA . ALA A 1 212 ? -30.570 -5.625 3.289 1.00 45.09 212 ALA A CA 1
ATOM 1630 C C . ALA A 1 212 ? -32.050 -5.374 3.617 1.00 45.09 212 ALA A C 1
ATOM 1632 O O . ALA A 1 212 ? -32.464 -4.192 3.620 1.00 45.09 212 ALA A O 1
#

Mean predicted aligned error: 18.81 Å